Protein AF-A0A8T4V2X0-F1 (afdb_monomer)

Secondary structure (DSSP, 8-state):
-HHHHHHHHHHHHHHHHHHHHHHHHHHH---S-HHHHHHHHHHHHHHHHHHHHHHT---THHHHTSTTTTTTPPPPPEEEEEEESS-TTTHHHHHHHHHTSS--SEEEEEEE---SSTHHHHHHTTTTSTTEEEEE-SS---HHHHHHHHHHH---SEEEE--TT----TTHHHHHHHHHHH-TT----------------

Foldseek 3Di:
DVVVVVVVVVLVVVLVVLVVQLVCLVPPDPDPDPVVSVVSNVVSVVVNVVSVVVVPDDDLLVVCVPPPPCPPPDQWAEEEFEEDEQPVPQQLQQVVLVVLAPDDRYAYEYQYQQHPDCPVVSCVVCCPPPRYHYHYDNHRPDGVVSSVVSVVPDDTPHYHYDYSNDRDHNCNVVSQSVSCVVDVVDPDDDDDDDDDDDPDD

Structure (mmCIF, N/CA/C/O backbone):
data_AF-A0A8T4V2X0-F1
#
_entry.id   AF-A0A8T4V2X0-F1
#
loop_
_atom_site.group_PDB
_atom_site.id
_atom_site.type_symbol
_atom_site.label_atom_id
_atom_site.label_alt_id
_atom_site.label_comp_id
_atom_site.label_asym_id
_atom_site.label_entity_id
_atom_site.label_seq_id
_atom_site.pdbx_PDB_ins_code
_atom_site.Cartn_x
_atom_site.Cartn_y
_atom_site.Cartn_z
_atom_site.occupancy
_atom_site.B_iso_or_equiv
_atom_site.auth_seq_id
_atom_site.auth_comp_id
_atom_site.auth_asym_id
_atom_site.auth_atom_id
_atom_site.pdbx_PDB_model_num
ATOM 1 N N . MET A 1 1 ? 1.765 5.752 -34.703 1.00 51.97 1 MET A N 1
ATOM 2 C CA . MET A 1 1 ? 2.912 5.035 -35.317 1.00 51.97 1 MET A CA 1
ATOM 3 C C . MET A 1 1 ? 4.252 5.767 -35.148 1.00 51.97 1 MET A C 1
ATOM 5 O O . MET A 1 1 ? 5.191 5.148 -34.665 1.00 51.97 1 MET A O 1
ATOM 9 N N . LYS A 1 2 ? 4.345 7.079 -35.436 1.00 51.97 2 LYS A N 1
ATOM 10 C CA . LYS A 1 2 ? 5.600 7.868 -35.351 1.00 51.97 2 LYS A CA 1
ATOM 11 C C . LYS A 1 2 ? 6.299 7.860 -33.972 1.00 51.97 2 LYS A C 1
ATOM 13 O O . LYS A 1 2 ? 7.518 7.770 -33.909 1.00 51.97 2 LYS A O 1
ATOM 18 N N . PHE A 1 3 ? 5.542 7.848 -32.871 1.00 57.00 3 PHE A N 1
ATOM 19 C CA . PHE A 1 3 ? 6.095 7.869 -31.503 1.00 57.00 3 PHE A CA 1
ATOM 20 C C . PHE A 1 3 ? 6.822 6.568 -31.088 1.00 57.00 3 PHE A C 1
ATOM 22 O O . PHE A 1 3 ? 7.828 6.595 -30.378 1.00 57.00 3 PHE A O 1
ATOM 29 N N . LYS A 1 4 ? 6.362 5.405 -31.577 1.00 65.56 4 LYS A N 1
ATOM 30 C CA . LYS A 1 4 ? 7.033 4.115 -31.320 1.00 65.56 4 LYS A CA 1
ATOM 31 C C . LYS A 1 4 ? 8.365 4.010 -32.067 1.00 65.56 4 LYS A C 1
ATOM 33 O O . LYS A 1 4 ? 9.322 3.484 -31.516 1.00 65.56 4 LYS A O 1
ATOM 38 N N . LEU A 1 5 ? 8.434 4.543 -33.286 1.00 68.88 5 LEU A N 1
ATOM 39 C CA . LEU A 1 5 ? 9.656 4.519 -34.091 1.00 68.88 5 LEU A CA 1
ATOM 40 C C . LEU A 1 5 ? 10.733 5.442 -33.497 1.00 68.88 5 LEU A C 1
ATOM 42 O O . LEU A 1 5 ? 11.876 5.027 -33.331 1.00 68.88 5 LEU A O 1
ATOM 46 N N . ALA A 1 6 ? 10.345 6.654 -33.083 1.00 71.00 6 ALA A N 1
ATOM 47 C CA . ALA A 1 6 ? 11.248 7.612 -32.443 1.00 71.00 6 ALA A CA 1
ATOM 48 C C . ALA A 1 6 ? 11.828 7.089 -31.115 1.00 71.00 6 ALA A C 1
ATOM 50 O O . ALA A 1 6 ? 13.028 7.204 -30.874 1.00 71.00 6 ALA A O 1
ATOM 51 N N . SER A 1 7 ? 11.007 6.447 -30.274 1.00 75.31 7 SER A N 1
ATOM 52 C CA . SER A 1 7 ? 11.497 5.859 -29.018 1.00 75.31 7 SER A CA 1
ATOM 53 C C . SER A 1 7 ? 12.421 4.658 -29.244 1.00 75.31 7 SER A C 1
ATOM 55 O O . SER A 1 7 ? 13.357 4.457 -28.471 1.00 75.31 7 SER A O 1
ATOM 57 N N . HIS A 1 8 ? 12.214 3.881 -30.312 1.00 79.12 8 HIS A N 1
ATOM 58 C CA . HIS A 1 8 ? 13.098 2.765 -30.640 1.00 79.12 8 HIS A CA 1
ATOM 59 C C . HIS A 1 8 ? 14.472 3.234 -31.141 1.00 79.12 8 HIS A C 1
ATOM 61 O O . HIS A 1 8 ? 15.485 2.667 -30.735 1.00 79.12 8 HIS A O 1
ATOM 67 N N . LEU A 1 9 ? 14.507 4.297 -31.952 1.00 82.81 9 LEU A N 1
ATOM 68 C CA . LEU A 1 9 ? 15.742 4.923 -32.434 1.00 82.81 9 LEU A CA 1
ATOM 69 C C . LEU A 1 9 ? 16.555 5.544 -31.292 1.00 82.81 9 LEU A C 1
ATOM 71 O O . LEU A 1 9 ? 17.759 5.315 -31.206 1.00 82.81 9 LEU A O 1
ATOM 75 N N . LEU A 1 10 ? 15.897 6.254 -30.369 1.00 83.44 10 LEU A N 1
ATOM 76 C CA . LEU A 1 10 ? 16.551 6.826 -29.187 1.00 83.44 10 LEU A CA 1
ATOM 77 C C . LEU A 1 10 ? 17.200 5.742 -28.314 1.00 83.44 10 LEU A C 1
ATOM 79 O O . LEU A 1 10 ? 18.334 5.886 -27.865 1.00 83.44 10 LEU A O 1
ATOM 83 N N . LYS A 1 11 ? 16.494 4.624 -28.115 1.00 84.00 11 LYS A N 1
ATOM 84 C CA . LYS A 1 11 ? 17.001 3.460 -27.380 1.00 84.00 11 LYS A CA 1
ATOM 85 C C . LYS A 1 11 ? 18.256 2.862 -28.024 1.00 84.00 11 LYS A C 1
ATOM 87 O O . LYS A 1 11 ? 19.207 2.546 -27.315 1.00 84.00 11 LYS A O 1
ATOM 92 N N . ILE A 1 12 ? 18.270 2.728 -29.351 1.00 84.12 12 ILE A N 1
ATOM 93 C CA . ILE A 1 12 ? 19.433 2.223 -30.097 1.00 84.12 12 ILE A CA 1
ATOM 94 C C . ILE A 1 12 ? 20.612 3.193 -29.968 1.00 84.12 12 ILE A C 1
ATOM 96 O O . ILE A 1 12 ? 21.725 2.753 -29.698 1.00 84.12 12 ILE A O 1
ATOM 100 N N . LEU A 1 13 ? 20.369 4.501 -30.081 1.00 87.25 13 LEU A N 1
ATOM 101 C CA . LEU A 1 13 ? 21.409 5.524 -29.949 1.00 87.25 13 LEU A CA 1
ATOM 102 C C . LEU A 1 13 ? 22.103 5.478 -28.576 1.00 87.25 13 LEU A C 1
ATOM 104 O O . LEU A 1 13 ? 23.328 5.531 -28.510 1.00 87.25 13 LEU A O 1
ATOM 108 N N . ILE A 1 14 ? 21.333 5.326 -27.492 1.00 85.00 14 ILE A N 1
ATOM 109 C CA . ILE A 1 14 ? 21.871 5.190 -26.125 1.00 85.00 14 ILE A CA 1
ATOM 110 C C . ILE A 1 14 ? 22.668 3.887 -25.969 1.00 85.00 14 ILE A C 1
ATOM 112 O O . ILE A 1 14 ? 23.720 3.868 -25.335 1.00 85.00 14 ILE A O 1
ATOM 116 N N . LEU A 1 15 ? 22.197 2.784 -26.557 1.00 84.25 15 LEU A N 1
ATOM 117 C CA . LEU A 1 15 ? 22.917 1.512 -26.503 1.00 84.25 15 LEU A CA 1
ATOM 118 C C . LEU A 1 15 ? 24.274 1.616 -27.216 1.00 84.25 15 LEU A C 1
ATOM 120 O O . LEU A 1 15 ? 25.289 1.178 -26.681 1.00 84.25 15 LEU A O 1
ATOM 124 N N . VAL A 1 16 ? 24.295 2.240 -28.397 1.00 85.31 16 VAL A N 1
ATOM 125 C CA . VAL A 1 16 ? 25.517 2.474 -29.175 1.00 85.31 16 VAL A CA 1
ATOM 126 C C . VAL A 1 16 ? 26.483 3.381 -28.412 1.00 85.31 16 VAL A C 1
ATOM 128 O O . VAL A 1 16 ? 27.667 3.062 -28.338 1.00 85.31 16 VAL A O 1
ATOM 131 N N . SER A 1 17 ? 26.005 4.461 -27.783 1.00 83.00 17 SER A N 1
ATOM 132 C CA . SER A 1 17 ? 26.878 5.348 -27.004 1.00 83.00 17 SER A CA 1
ATOM 133 C C . SER A 1 17 ? 27.492 4.645 -25.788 1.00 83.00 17 SER A C 1
ATOM 135 O O . SER A 1 17 ? 28.678 4.832 -25.517 1.00 83.00 17 SER A O 1
ATOM 137 N N . LEU A 1 18 ? 26.747 3.768 -25.106 1.00 83.38 18 LEU A N 1
ATOM 138 C CA . LEU A 1 18 ? 27.281 2.946 -24.014 1.00 83.38 18 LEU A CA 1
ATOM 139 C C . LEU A 1 18 ? 28.369 1.977 -24.498 1.00 83.38 18 LEU A C 1
ATOM 141 O O . LEU A 1 18 ? 29.401 1.858 -23.840 1.00 83.38 18 LEU A O 1
ATOM 145 N N . VAL A 1 19 ? 28.187 1.332 -25.657 1.00 83.25 19 VAL A N 1
ATOM 146 C CA . VAL A 1 19 ? 29.221 0.465 -26.256 1.00 83.25 19 VAL A CA 1
ATOM 147 C C . VAL A 1 19 ? 30.473 1.271 -26.592 1.00 83.25 19 VAL A C 1
ATOM 149 O O . VAL A 1 19 ? 31.574 0.849 -26.247 1.00 83.25 19 VAL A O 1
ATOM 152 N N . VAL A 1 20 ? 30.319 2.455 -27.192 1.00 84.81 20 VAL A N 1
ATOM 153 C CA . VAL A 1 20 ? 31.445 3.346 -27.510 1.00 84.81 20 VAL A CA 1
ATOM 154 C C . VAL A 1 20 ? 32.199 3.762 -26.245 1.00 84.81 20 VAL A C 1
ATOM 156 O O . VAL A 1 20 ? 33.425 3.772 -26.257 1.00 84.81 20 VAL A O 1
ATOM 159 N N . ILE A 1 21 ? 31.509 4.035 -25.132 1.00 82.12 21 ILE A N 1
ATOM 160 C CA . ILE A 1 21 ? 32.152 4.353 -23.845 1.00 82.12 21 ILE A CA 1
ATOM 161 C C . ILE A 1 21 ? 32.920 3.145 -23.286 1.00 82.12 21 ILE A C 1
ATOM 163 O O . ILE A 1 21 ? 34.032 3.315 -22.787 1.00 82.12 21 ILE A O 1
ATOM 167 N N . ILE A 1 22 ? 32.361 1.930 -23.365 1.00 80.19 22 ILE A N 1
ATOM 168 C CA . ILE A 1 22 ? 33.034 0.701 -22.903 1.00 80.19 22 ILE A CA 1
ATOM 169 C C . ILE A 1 22 ? 34.298 0.441 -23.726 1.00 80.19 22 ILE A C 1
ATOM 171 O O . ILE A 1 22 ? 35.368 0.237 -23.155 1.00 80.19 22 ILE A O 1
ATOM 175 N N . VAL A 1 23 ? 34.189 0.493 -25.055 1.00 79.81 23 VAL A N 1
ATOM 176 C CA . VAL A 1 23 ? 35.318 0.309 -25.979 1.00 79.81 23 VAL A CA 1
ATOM 177 C C . VAL A 1 23 ? 36.347 1.421 -25.775 1.00 79.81 23 VAL A C 1
ATOM 179 O O . VAL A 1 23 ? 37.533 1.145 -25.635 1.00 79.81 23 VAL A O 1
ATOM 182 N N . GLY A 1 24 ? 35.901 2.671 -25.645 1.00 77.62 24 GLY A N 1
ATOM 183 C CA . GLY A 1 24 ? 36.757 3.812 -25.337 1.00 77.62 24 GLY A CA 1
ATOM 184 C C . GLY A 1 24 ? 37.585 3.588 -24.071 1.00 77.62 24 GLY A C 1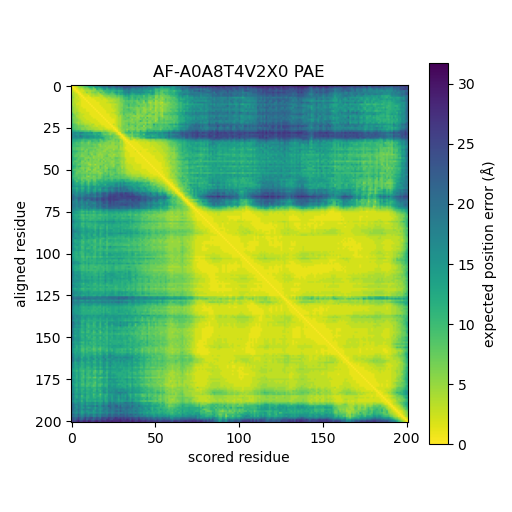
ATOM 185 O O . GLY A 1 24 ? 38.801 3.756 -24.088 1.00 77.62 24 GLY A O 1
ATOM 186 N N . LYS A 1 25 ? 36.953 3.111 -22.993 1.00 75.88 25 LYS A N 1
ATOM 187 C CA . LYS A 1 25 ? 37.648 2.762 -21.745 1.00 75.88 25 LYS A CA 1
ATOM 188 C C . LYS A 1 25 ? 38.581 1.552 -21.886 1.00 75.88 25 LYS A C 1
ATOM 190 O O . LYS A 1 25 ? 39.618 1.501 -21.233 1.00 75.88 25 LYS A O 1
ATOM 195 N N . ALA A 1 26 ? 38.237 0.572 -22.711 1.00 73.25 26 ALA A N 1
ATOM 196 C CA . ALA A 1 26 ? 39.090 -0.596 -22.918 1.00 73.25 26 ALA A CA 1
ATOM 197 C C . ALA A 1 26 ? 40.365 -0.259 -23.715 1.00 73.25 26 ALA A C 1
ATOM 199 O O . ALA A 1 26 ? 41.417 -0.817 -23.426 1.00 73.25 26 ALA A O 1
ATOM 200 N N . PHE A 1 27 ? 40.278 0.658 -24.687 1.00 73.88 27 PHE A N 1
ATOM 201 C CA . PHE A 1 27 ? 41.369 0.938 -25.630 1.00 73.88 27 PHE A CA 1
ATOM 202 C C . PHE A 1 27 ? 42.176 2.210 -25.333 1.00 73.88 27 PHE A C 1
ATOM 204 O O . PHE A 1 27 ? 43.366 2.238 -25.625 1.00 73.88 27 PHE A O 1
ATOM 211 N N . PHE A 1 28 ? 41.565 3.263 -24.777 1.00 67.75 28 PHE A N 1
ATOM 212 C CA . PHE A 1 28 ? 42.206 4.585 -24.667 1.00 67.75 28 PHE A CA 1
ATOM 213 C C . PHE A 1 28 ? 42.630 4.971 -23.247 1.00 67.75 28 PHE A C 1
ATOM 215 O O . PHE A 1 28 ? 43.250 6.018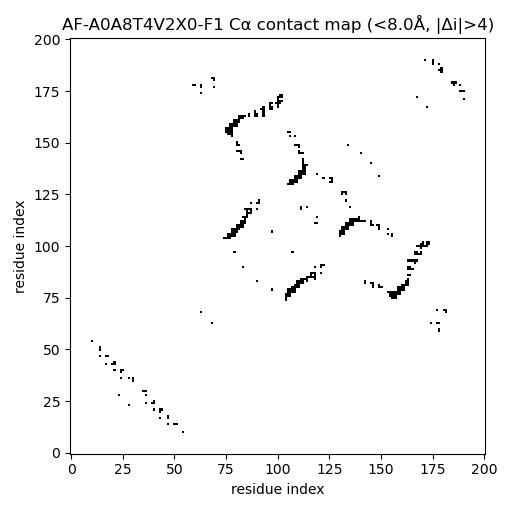 -23.052 1.00 67.75 28 PHE A O 1
ATOM 222 N N . THR A 1 29 ? 42.324 4.155 -22.237 1.00 64.56 29 THR A N 1
ATOM 223 C CA . THR A 1 29 ? 42.688 4.497 -20.858 1.00 64.56 29 THR A CA 1
ATOM 224 C C . THR A 1 29 ? 44.105 4.026 -20.537 1.00 64.56 29 THR A C 1
ATOM 226 O O . THR A 1 29 ? 44.306 2.905 -20.081 1.00 64.56 29 THR A O 1
ATOM 229 N N . ASN A 1 30 ? 45.086 4.922 -20.668 1.00 66.62 30 ASN A N 1
ATOM 230 C CA . ASN A 1 30 ? 46.434 4.765 -20.096 1.00 66.62 30 ASN A CA 1
ATOM 231 C C . ASN A 1 30 ? 46.428 5.023 -18.575 1.00 66.62 30 ASN A C 1
ATOM 233 O O . ASN A 1 30 ? 47.231 5.791 -18.047 1.00 66.62 30 ASN A O 1
ATOM 237 N N . SER A 1 31 ? 45.461 4.439 -17.863 1.00 66.12 31 SER A N 1
ATOM 238 C CA . SER A 1 31 ? 45.344 4.578 -16.413 1.00 66.12 31 SER A CA 1
ATOM 239 C C . SER A 1 31 ? 46.440 3.746 -15.740 1.00 66.12 31 SER A C 1
ATOM 241 O O . SER A 1 31 ? 46.423 2.525 -15.890 1.00 66.12 31 SER A O 1
ATOM 243 N N . PRO A 1 32 ? 47.339 4.341 -14.934 1.00 70.81 32 PRO A N 1
ATOM 244 C CA . PRO A 1 32 ? 48.300 3.569 -14.144 1.00 70.81 32 PRO A CA 1
ATOM 245 C C . PRO A 1 32 ? 47.610 2.748 -13.042 1.00 70.81 32 PRO A C 1
ATOM 247 O O . PRO A 1 32 ? 48.202 1.833 -12.477 1.00 70.81 32 PRO A O 1
ATOM 250 N N . ASN A 1 33 ? 46.349 3.062 -12.724 1.00 80.00 33 ASN A N 1
ATOM 251 C CA . ASN A 1 33 ? 45.590 2.407 -11.672 1.00 80.00 33 ASN A CA 1
ATOM 252 C C . ASN A 1 33 ? 44.617 1.372 -12.262 1.00 80.00 33 ASN A C 1
ATOM 254 O O . ASN A 1 33 ? 43.514 1.705 -12.711 1.00 80.00 33 ASN A O 1
ATOM 258 N N . MET A 1 34 ? 45.044 0.107 -12.244 1.00 81.25 34 MET A N 1
ATOM 259 C CA . MET A 1 34 ? 44.288 -1.046 -12.749 1.00 81.25 34 MET A CA 1
ATOM 260 C C . MET A 1 34 ? 42.910 -1.183 -12.078 1.00 81.25 34 MET A C 1
ATOM 262 O O . MET A 1 34 ? 41.923 -1.508 -12.737 1.00 81.25 34 MET A O 1
ATOM 266 N N . PHE A 1 35 ? 42.809 -0.880 -10.778 1.00 82.69 35 PHE A N 1
ATOM 267 C CA . PHE A 1 35 ? 41.553 -0.993 -10.029 1.00 82.69 35 PHE A CA 1
ATOM 268 C C . PHE A 1 35 ? 40.477 -0.043 -10.552 1.00 82.69 35 PHE A C 1
ATOM 270 O O . PHE A 1 35 ? 39.318 -0.431 -10.701 1.00 82.69 35 PHE A O 1
ATOM 277 N N . LEU A 1 36 ? 40.861 1.194 -10.873 1.00 79.81 36 LEU A N 1
ATOM 278 C CA . LEU A 1 36 ? 39.931 2.211 -11.360 1.00 79.81 36 LEU A CA 1
ATOM 279 C C . LEU A 1 36 ? 39.411 1.868 -12.766 1.00 79.81 36 LEU A C 1
ATOM 281 O O . LEU A 1 36 ? 38.238 2.097 -13.068 1.00 79.81 36 LEU A O 1
ATOM 285 N N . LEU A 1 37 ? 40.254 1.241 -13.592 1.00 80.94 37 LEU A N 1
ATOM 286 C CA . LEU A 1 37 ? 39.876 0.735 -14.910 1.00 80.94 37 LEU A CA 1
ATOM 287 C C . LEU A 1 37 ? 38.871 -0.424 -14.803 1.00 80.94 37 LEU A C 1
ATOM 289 O O . LEU A 1 37 ? 37.813 -0.375 -15.433 1.00 80.94 37 LEU A O 1
ATOM 293 N N . ILE A 1 38 ? 39.144 -1.416 -13.947 1.00 84.81 38 ILE A N 1
ATOM 294 C CA . ILE A 1 38 ? 38.245 -2.561 -13.712 1.00 84.81 38 ILE A CA 1
ATOM 295 C C . ILE A 1 38 ? 36.893 -2.095 -13.157 1.00 84.81 38 ILE A C 1
ATOM 297 O O . ILE A 1 38 ? 35.843 -2.521 -13.646 1.00 84.81 38 ILE A O 1
ATOM 301 N N . TYR A 1 39 ? 36.896 -1.184 -12.180 1.00 85.88 39 TYR A N 1
ATOM 302 C CA . TYR A 1 39 ? 35.673 -0.588 -11.640 1.00 85.88 39 TYR A CA 1
ATOM 303 C C . TYR A 1 39 ? 34.872 0.131 -12.735 1.00 85.88 39 TYR A C 1
ATOM 305 O O . TYR A 1 39 ? 33.673 -0.100 -12.895 1.00 85.88 39 TYR A O 1
ATOM 313 N N . GLY A 1 40 ? 35.546 0.950 -13.550 1.00 84.75 40 GLY 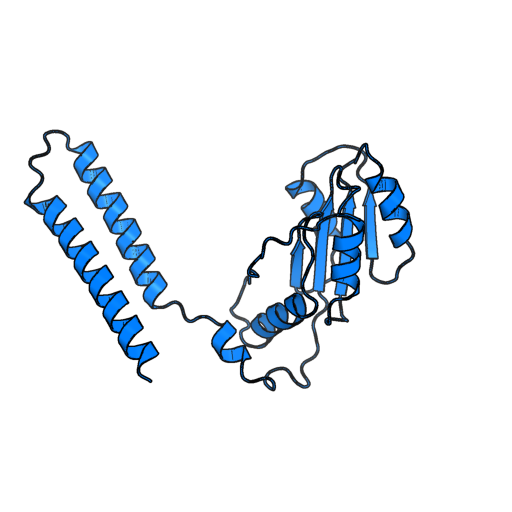A N 1
ATOM 314 C CA . GLY A 1 40 ? 34.930 1.694 -14.644 1.00 84.75 40 GLY A CA 1
ATOM 315 C C . GLY A 1 40 ? 34.279 0.801 -15.703 1.00 84.75 40 GLY A C 1
ATOM 316 O O . GLY A 1 40 ? 33.179 1.124 -16.162 1.00 84.75 40 GLY A O 1
ATOM 317 N N . ILE A 1 41 ? 34.922 -0.309 -16.074 1.00 85.44 41 ILE A N 1
ATOM 318 C CA . ILE A 1 41 ? 34.356 -1.306 -16.993 1.00 85.44 41 ILE A CA 1
ATOM 319 C C . ILE A 1 41 ? 33.159 -1.999 -16.338 1.00 85.44 41 ILE A C 1
ATOM 321 O O . ILE A 1 41 ? 32.087 -2.039 -16.934 1.00 85.44 41 ILE A O 1
ATOM 325 N N . THR A 1 42 ? 33.298 -2.458 -15.091 1.00 87.81 42 THR A N 1
ATOM 326 C CA . THR A 1 42 ? 32.238 -3.175 -14.361 1.00 87.81 42 THR A CA 1
ATOM 327 C C . THR A 1 42 ? 30.962 -2.342 -14.246 1.00 87.81 42 THR A C 1
ATOM 329 O O . THR A 1 42 ? 29.886 -2.810 -14.615 1.00 87.81 42 THR A O 1
ATOM 332 N N . VAL A 1 43 ? 31.070 -1.081 -13.812 1.00 88.56 43 VAL A N 1
ATOM 333 C CA . VAL A 1 43 ? 29.917 -0.173 -13.693 1.00 88.56 43 VAL A CA 1
ATOM 334 C C . VAL A 1 43 ? 29.248 0.046 -15.048 1.00 88.56 43 VAL A C 1
ATOM 336 O O . VAL A 1 43 ? 28.025 -0.037 -15.156 1.00 88.56 43 VAL A O 1
ATOM 339 N N . THR A 1 44 ? 30.036 0.282 -16.101 1.00 86.12 44 THR A N 1
ATOM 340 C CA . THR A 1 44 ? 29.475 0.540 -17.436 1.00 86.12 44 THR A CA 1
ATOM 341 C C . THR A 1 44 ? 28.794 -0.714 -18.002 1.00 86.12 44 THR A C 1
ATOM 343 O O . THR A 1 44 ? 27.717 -0.606 -18.584 1.00 86.12 44 THR A O 1
ATOM 346 N N . SER A 1 45 ? 29.341 -1.907 -17.751 1.00 84.88 45 SER A N 1
ATOM 347 C CA . SER A 1 45 ? 28.718 -3.187 -18.115 1.00 84.88 45 SER A CA 1
ATOM 348 C C . SER A 1 45 ? 27.400 -3.431 -17.375 1.00 84.88 45 SER A C 1
ATOM 350 O O . SER A 1 45 ? 26.430 -3.877 -17.988 1.00 84.88 45 SER A O 1
ATOM 352 N N . VAL A 1 46 ? 27.318 -3.095 -16.082 1.00 91.56 46 VAL A N 1
ATOM 353 C CA . VAL A 1 46 ? 26.066 -3.190 -15.309 1.00 91.56 46 VAL A CA 1
ATOM 354 C C . VAL A 1 46 ? 25.009 -2.224 -15.855 1.00 91.56 46 VAL A C 1
ATOM 356 O O . VAL A 1 46 ? 23.855 -2.615 -16.040 1.00 91.56 46 VAL A O 1
ATOM 359 N N . ILE A 1 47 ? 25.390 -0.984 -16.178 1.00 87.50 47 ILE A N 1
ATOM 360 C CA . ILE A 1 47 ? 24.484 0.000 -16.798 1.00 87.50 47 ILE A CA 1
ATOM 361 C C . ILE A 1 47 ? 24.007 -0.492 -18.171 1.00 87.50 47 ILE A C 1
ATOM 363 O O . ILE A 1 47 ? 22.822 -0.420 -18.482 1.00 87.50 47 ILE A O 1
ATOM 367 N N . PHE A 1 48 ? 24.904 -1.049 -18.983 1.00 87.38 48 PHE A N 1
ATOM 368 C CA . PHE A 1 48 ? 24.557 -1.604 -20.287 1.00 87.38 48 PHE A CA 1
ATOM 369 C C . PHE A 1 48 ? 23.581 -2.783 -20.180 1.00 87.38 48 PHE A C 1
ATOM 371 O O . PHE A 1 48 ? 22.595 -2.843 -20.919 1.00 87.38 48 PHE A O 1
ATOM 378 N N . LEU A 1 49 ? 23.817 -3.706 -19.241 1.00 88.25 49 LEU A N 1
ATOM 379 C CA . LEU A 1 49 ? 22.951 -4.862 -19.014 1.00 88.25 49 LEU A CA 1
ATOM 380 C C . LEU A 1 49 ? 21.564 -4.432 -18.519 1.00 88.25 49 LEU A C 1
ATOM 382 O O . LEU A 1 49 ? 20.550 -4.874 -19.060 1.00 88.25 49 LEU A O 1
ATOM 386 N N . THR A 1 50 ? 21.510 -3.534 -17.533 1.00 85.69 50 THR A N 1
ATOM 387 C CA . THR A 1 50 ? 20.244 -3.003 -17.001 1.00 85.69 50 THR A CA 1
ATOM 388 C C . THR A 1 50 ? 19.467 -2.231 -18.068 1.00 85.69 50 THR A C 1
ATOM 390 O O . THR A 1 50 ? 18.268 -2.462 -18.237 1.00 85.69 50 THR A O 1
ATOM 393 N N . PHE A 1 51 ? 20.140 -1.400 -18.870 1.00 86.50 51 PHE A N 1
ATOM 394 C CA . PHE A 1 51 ? 19.521 -0.717 -20.003 1.00 86.50 51 PHE A CA 1
ATOM 395 C C . PHE A 1 51 ? 19.002 -1.711 -21.051 1.00 86.50 51 PHE A C 1
ATOM 397 O O . PHE A 1 51 ? 17.857 -1.594 -21.485 1.00 86.50 51 PHE A O 1
ATOM 404 N N . SER A 1 52 ? 19.775 -2.742 -21.396 1.00 82.44 52 SER A N 1
ATOM 405 C CA . SER A 1 52 ? 19.368 -3.785 -22.349 1.00 82.44 52 SER A CA 1
ATOM 406 C C . SER A 1 52 ? 18.122 -4.550 -21.891 1.00 82.44 52 SER A C 1
ATOM 408 O O . SER A 1 52 ? 17.223 -4.808 -22.694 1.00 82.44 52 SER A O 1
ATOM 410 N N . ILE A 1 53 ? 18.021 -4.866 -20.596 1.00 85.19 53 ILE A N 1
ATOM 411 C CA . ILE A 1 53 ? 16.817 -5.463 -19.999 1.00 85.19 53 ILE A CA 1
ATOM 412 C C . ILE A 1 53 ? 15.638 -4.484 -20.095 1.00 85.19 53 ILE A C 1
ATOM 414 O O . ILE A 1 53 ? 14.542 -4.883 -20.497 1.00 85.19 53 ILE A O 1
ATOM 418 N N . SER A 1 54 ? 15.863 -3.193 -19.826 1.00 84.12 54 SER A N 1
ATOM 419 C CA . SER A 1 54 ? 14.822 -2.158 -19.922 1.00 84.12 54 SER A CA 1
ATOM 420 C C . SER A 1 54 ? 14.238 -2.008 -21.336 1.00 84.12 54 SER A C 1
ATOM 422 O O . SER A 1 54 ? 13.075 -1.638 -21.492 1.00 84.12 54 SER A O 1
ATOM 424 N N . LEU A 1 55 ? 14.985 -2.367 -22.391 1.00 81.00 55 LEU A N 1
ATOM 425 C CA . LEU A 1 55 ? 14.473 -2.352 -23.767 1.00 81.00 55 LEU A CA 1
ATOM 426 C C . LEU A 1 55 ? 13.320 -3.338 -23.979 1.00 81.00 55 LEU A C 1
ATOM 428 O O . LEU A 1 55 ? 12.434 -3.066 -24.792 1.00 81.00 55 LEU A O 1
ATOM 432 N N . ARG A 1 56 ? 13.322 -4.455 -23.242 1.00 80.62 56 ARG A N 1
ATOM 433 C CA . ARG A 1 56 ? 12.269 -5.480 -23.278 1.00 80.62 56 ARG A CA 1
ATOM 434 C C . ARG A 1 56 ? 11.085 -5.149 -22.370 1.00 80.62 56 ARG A C 1
ATOM 436 O O . ARG A 1 56 ? 10.070 -5.840 -22.447 1.00 80.62 56 ARG A O 1
ATOM 443 N N . TYR A 1 57 ? 11.190 -4.108 -21.541 1.00 78.69 57 TYR A N 1
ATOM 444 C CA . TYR A 1 57 ? 10.105 -3.676 -20.671 1.00 78.69 57 TYR A CA 1
ATOM 445 C C . TYR A 1 57 ? 8.918 -3.200 -21.515 1.00 78.69 57 TYR A C 1
ATOM 447 O O . TYR A 1 57 ? 9.000 -2.217 -22.258 1.00 78.69 57 TYR A O 1
ATOM 455 N N . LYS A 1 58 ? 7.807 -3.929 -21.414 1.00 73.06 58 LYS A N 1
ATOM 456 C CA . LYS A 1 58 ? 6.507 -3.509 -21.929 1.00 73.06 58 LYS A CA 1
ATOM 457 C C . LYS A 1 58 ? 5.706 -3.032 -20.737 1.00 73.06 58 LYS A C 1
ATOM 459 O O . LYS A 1 58 ? 5.434 -3.829 -19.847 1.00 73.06 58 LYS A O 1
ATOM 464 N N . ASP A 1 59 ? 5.344 -1.758 -20.747 1.00 71.50 59 ASP A N 1
ATOM 465 C CA . ASP A 1 59 ? 4.481 -1.191 -19.722 1.00 71.50 59 ASP A CA 1
ATOM 466 C C . ASP A 1 59 ? 3.123 -1.928 -19.742 1.00 71.50 59 ASP A C 1
ATOM 468 O O . ASP A 1 59 ? 2.403 -1.849 -20.749 1.00 71.50 59 ASP A O 1
ATOM 472 N N . PRO A 1 60 ? 2.782 -2.685 -18.680 1.00 66.75 60 PRO A N 1
ATOM 473 C CA . PRO A 1 60 ? 1.536 -3.438 -18.621 1.00 66.75 60 PRO A CA 1
ATOM 474 C C . PRO A 1 60 ? 0.310 -2.516 -18.607 1.00 66.75 60 PRO A C 1
ATOM 476 O O . PRO A 1 60 ? -0.756 -2.926 -19.066 1.00 66.75 60 PRO A O 1
ATOM 479 N N . SER A 1 61 ? 0.466 -1.249 -18.200 1.00 65.38 61 SER A N 1
ATOM 480 C CA . SER A 1 61 ? -0.625 -0.271 -18.169 1.00 65.38 61 SER A CA 1
ATOM 481 C C . SER A 1 61 ? -1.170 0.090 -19.552 1.00 65.38 61 SER A C 1
ATOM 483 O O . SER A 1 61 ? -2.313 0.530 -19.674 1.00 65.38 61 SER A O 1
ATOM 485 N N . ILE A 1 62 ? -0.403 -0.162 -20.622 1.00 65.69 62 ILE A N 1
ATOM 486 C CA . ILE A 1 62 ? -0.843 0.090 -22.001 1.00 65.69 62 ILE A CA 1
ATOM 487 C C . ILE A 1 62 ? -2.022 -0.816 -22.386 1.00 65.69 62 ILE A C 1
ATOM 489 O O . ILE A 1 62 ? -2.886 -0.373 -23.139 1.00 65.69 62 ILE A O 1
ATOM 493 N N . LYS A 1 63 ? -2.088 -2.053 -21.869 1.00 62.38 63 LYS A N 1
ATOM 494 C CA . LYS A 1 63 ? -3.190 -2.989 -22.167 1.00 62.38 63 LYS A CA 1
ATOM 495 C C . LYS A 1 63 ? -4.510 -2.585 -21.500 1.00 62.38 63 LYS A C 1
ATOM 497 O O . LYS A 1 63 ? -5.568 -2.865 -22.038 1.00 62.38 63 LYS A O 1
ATOM 502 N N . ILE A 1 64 ? -4.444 -1.887 -20.367 1.00 62.59 64 ILE A N 1
ATOM 503 C CA . ILE A 1 64 ? -5.607 -1.519 -19.539 1.00 62.59 64 ILE A CA 1
ATOM 504 C C . ILE A 1 64 ? -6.468 -0.427 -20.185 1.00 62.59 64 ILE A C 1
ATOM 506 O O . ILE A 1 64 ? -7.641 -0.277 -19.863 1.00 62.59 64 ILE A O 1
ATOM 510 N N . ARG A 1 65 ? -5.917 0.358 -21.123 1.00 61.66 65 ARG A N 1
ATOM 511 C CA . ARG A 1 65 ? -6.687 1.421 -21.796 1.00 61.66 65 ARG A CA 1
ATOM 512 C C . ARG A 1 65 ? -7.9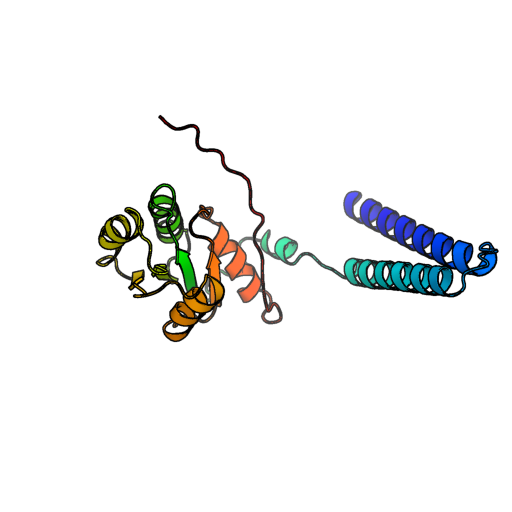15 0.899 -22.559 1.00 61.66 65 ARG A C 1
ATOM 514 O O . ARG A 1 65 ? -8.797 1.698 -22.861 1.00 61.66 65 ARG A O 1
ATOM 521 N N . GLU A 1 66 ? -7.996 -0.402 -22.828 1.00 60.12 66 GLU A N 1
ATOM 522 C CA . GLU A 1 66 ? -9.203 -1.072 -23.315 1.00 60.12 66 GLU A CA 1
ATOM 523 C C . GLU A 1 66 ? -10.078 -1.484 -22.118 1.00 60.12 66 GLU A C 1
ATOM 525 O O . GLU A 1 66 ? -9.899 -2.535 -21.507 1.00 60.12 66 GLU A O 1
ATOM 530 N N . LYS A 1 67 ? -11.020 -0.602 -21.767 1.00 56.50 67 LYS A N 1
ATOM 531 C CA . LYS A 1 67 ? -11.807 -0.555 -20.517 1.00 56.50 67 LYS A CA 1
ATOM 532 C C . LYS A 1 67 ? -12.747 -1.754 -20.246 1.00 56.50 67 LYS A C 1
ATOM 534 O O . LYS A 1 67 ? -13.543 -1.694 -19.315 1.00 56.50 67 LYS A O 1
ATOM 539 N N . ASP A 1 68 ? -12.681 -2.823 -21.037 1.00 62.41 68 ASP A N 1
ATOM 540 C CA . ASP A 1 68 ? -13.646 -3.936 -21.018 1.00 62.41 68 ASP A CA 1
ATOM 541 C C . ASP A 1 68 ? -13.049 -5.296 -20.609 1.00 62.41 68 ASP A C 1
ATOM 543 O O . ASP A 1 68 ? -13.790 -6.264 -20.452 1.00 62.41 68 ASP A O 1
ATOM 547 N N . LEU A 1 69 ? -11.733 -5.389 -20.389 1.00 64.62 69 LEU A N 1
ATOM 548 C CA . LEU A 1 69 ? -11.038 -6.670 -20.170 1.00 64.62 69 LEU A CA 1
ATOM 549 C C . LEU A 1 69 ? -11.378 -7.374 -18.843 1.00 64.62 69 LEU A C 1
ATOM 551 O O . LEU A 1 69 ? -11.132 -8.571 -18.716 1.00 64.62 69 LEU A O 1
ATOM 555 N N . THR A 1 70 ? -11.922 -6.658 -17.858 1.00 65.81 70 THR A N 1
ATOM 556 C CA . THR A 1 70 ? -12.180 -7.176 -16.501 1.00 65.81 70 THR A CA 1
ATOM 557 C C . THR A 1 70 ? -13.666 -7.273 -16.144 1.00 65.81 70 THR A C 1
ATOM 559 O O . THR A 1 70 ? -14.009 -7.654 -15.022 1.00 65.81 70 THR A O 1
ATOM 562 N N . ARG A 1 71 ? -14.577 -6.973 -17.084 1.00 67.88 71 ARG A N 1
ATOM 563 C CA . ARG A 1 71 ? -16.025 -7.117 -16.859 1.00 67.88 71 ARG A CA 1
ATOM 564 C C . ARG A 1 71 ? -16.395 -8.584 -16.631 1.00 67.88 71 ARG A C 1
ATOM 566 O O . ARG A 1 71 ? -16.085 -9.440 -17.450 1.00 67.88 71 ARG A O 1
ATOM 573 N N . GLY A 1 72 ? -17.105 -8.851 -15.535 1.00 70.69 72 GLY A N 1
ATOM 574 C CA . GLY A 1 72 ? -17.584 -10.192 -15.185 1.00 70.69 72 GLY A CA 1
ATOM 575 C C . GLY A 1 72 ? -16.549 -11.087 -14.502 1.00 70.69 72 GLY A C 1
ATOM 576 O O . GLY A 1 72 ? -16.861 -12.238 -14.212 1.00 70.69 72 GLY A O 1
ATOM 577 N N . ILE A 1 73 ? -15.345 -10.579 -14.221 1.00 79.50 73 ILE A N 1
ATOM 578 C CA . ILE A 1 73 ? -14.369 -11.298 -13.404 1.00 79.50 73 ILE A CA 1
ATOM 579 C C . ILE A 1 73 ? -14.638 -10.989 -11.930 1.00 79.50 73 ILE A C 1
ATOM 581 O O . ILE A 1 73 ? -14.821 -9.828 -11.553 1.00 79.50 73 ILE A O 1
ATOM 585 N N . GLU A 1 74 ? -14.661 -12.031 -11.104 1.00 85.75 74 GLU A N 1
ATOM 586 C CA . GLU A 1 74 ? -14.769 -11.889 -9.656 1.00 85.75 74 GLU A CA 1
ATOM 587 C C . GLU A 1 74 ? -13.586 -11.071 -9.122 1.00 85.75 74 GLU A C 1
ATOM 589 O O . GLU A 1 74 ? -12.422 -11.341 -9.431 1.00 85.75 74 GLU A O 1
ATOM 594 N N . LYS A 1 75 ? -13.902 -10.014 -8.371 1.00 89.62 75 LYS A N 1
ATOM 595 C CA . LYS A 1 75 ? -12.907 -9.100 -7.812 1.00 89.62 75 LYS A CA 1
ATOM 596 C C . LYS A 1 75 ? -12.309 -9.734 -6.551 1.00 89.62 75 LYS A C 1
ATOM 598 O O . LYS A 1 75 ? -13.075 -9.948 -5.611 1.00 89.62 75 LYS A O 1
ATOM 603 N N . PRO A 1 76 ? -10.989 -9.986 -6.485 1.00 94.31 76 PRO A N 1
ATOM 604 C CA . PRO A 1 76 ? -10.369 -10.599 -5.312 1.00 94.31 76 PRO A CA 1
ATOM 605 C C . PRO A 1 76 ? -10.487 -9.701 -4.078 1.00 94.31 76 PRO A C 1
ATOM 607 O O . PRO A 1 76 ? -10.541 -8.472 -4.196 1.00 94.31 76 PRO A O 1
ATOM 610 N N . LEU A 1 77 ? -10.483 -10.298 -2.886 1.00 96.75 77 LEU A N 1
ATOM 611 C CA . LEU A 1 77 ? -10.352 -9.519 -1.654 1.00 96.75 77 LEU A CA 1
ATOM 612 C C . LEU A 1 77 ? -8.948 -8.910 -1.602 1.00 96.75 77 LEU A C 1
ATOM 614 O O . LEU A 1 77 ? -7.957 -9.605 -1.831 1.00 96.75 77 LEU A O 1
ATOM 618 N N . ILE A 1 78 ? -8.851 -7.626 -1.266 1.00 97.19 78 ILE A N 1
ATOM 619 C CA . ILE A 1 78 ? -7.563 -6.957 -1.050 1.00 97.19 78 ILE A CA 1
ATOM 620 C C . ILE A 1 78 ? -7.395 -6.550 0.410 1.00 97.19 78 ILE A C 1
ATOM 622 O O . ILE A 1 78 ? -8.367 -6.176 1.065 1.00 97.19 78 ILE A O 1
ATOM 626 N N . SER A 1 79 ? -6.154 -6.541 0.891 1.00 98.25 79 SER A N 1
ATOM 627 C CA . SER A 1 79 ? -5.807 -6.026 2.218 1.00 98.25 79 SER A CA 1
ATOM 628 C C . SER A 1 79 ? -4.960 -4.767 2.088 1.00 98.25 79 SER A C 1
ATOM 630 O O . SER A 1 79 ? -3.788 -4.827 1.706 1.00 98.25 79 SER A O 1
ATOM 632 N N . CYS A 1 80 ? -5.540 -3.617 2.419 1.00 97.56 80 CYS A N 1
ATOM 633 C CA . CYS A 1 80 ? -4.837 -2.344 2.506 1.00 97.56 80 CYS A CA 1
ATOM 634 C C . CYS A 1 80 ? -4.168 -2.227 3.877 1.00 97.56 80 CYS A C 1
ATOM 636 O O . CYS A 1 80 ? -4.850 -2.056 4.882 1.00 97.56 80 CYS A O 1
ATOM 638 N N . ILE A 1 81 ? -2.841 -2.316 3.932 1.00 98.06 81 ILE A N 1
ATOM 639 C CA . ILE A 1 81 ? -2.073 -2.329 5.180 1.00 98.06 81 ILE A CA 1
ATOM 640 C C . ILE A 1 81 ? -1.254 -1.047 5.277 1.00 98.06 81 ILE A C 1
ATOM 642 O O . ILE A 1 81 ? -0.428 -0.760 4.406 1.00 98.06 81 ILE A O 1
ATOM 646 N N . LEU A 1 82 ? -1.434 -0.311 6.372 1.00 96.81 82 LEU A N 1
ATOM 647 C CA . LEU A 1 82 ? -0.591 0.829 6.713 1.00 96.81 82 LEU A CA 1
ATOM 648 C C . LEU A 1 82 ? -0.126 0.768 8.164 1.00 96.81 82 LEU A C 1
ATOM 650 O O . LEU A 1 82 ? -0.846 0.331 9.060 1.00 96.81 82 LEU A O 1
ATOM 654 N N . ALA A 1 83 ? 1.094 1.242 8.392 1.00 97.75 83 ALA A N 1
ATOM 655 C CA . ALA A 1 83 ? 1.619 1.491 9.724 1.00 97.75 83 ALA A CA 1
ATOM 656 C C . ALA A 1 83 ? 1.662 2.998 9.967 1.00 97.75 83 ALA A C 1
ATOM 658 O O . ALA A 1 83 ? 2.073 3.751 9.086 1.00 97.75 83 ALA A O 1
ATOM 659 N N . VAL A 1 84 ? 1.273 3.424 11.165 1.00 97.94 84 VAL A N 1
ATOM 660 C CA . VAL A 1 84 ? 1.223 4.837 11.540 1.00 97.94 84 VAL A CA 1
ATOM 661 C C . VAL A 1 84 ? 1.993 5.090 12.829 1.00 97.94 84 VAL A C 1
ATOM 663 O O . VAL A 1 84 ? 1.901 4.324 13.793 1.00 97.94 84 VAL A O 1
ATOM 666 N N . LYS A 1 85 ? 2.750 6.189 12.839 1.00 97.56 85 LYS A N 1
ATOM 667 C CA . LYS A 1 85 ? 3.439 6.714 14.013 1.00 97.56 85 LYS A CA 1
ATOM 668 C C . LYS A 1 85 ? 3.376 8.235 14.009 1.00 97.56 85 LYS A C 1
ATOM 670 O O . LYS A 1 85 ? 4.038 8.856 13.190 1.00 97.56 85 LYS A O 1
ATOM 675 N N . ASN A 1 86 ? 2.684 8.801 14.989 1.00 97.50 86 ASN A N 1
ATOM 676 C CA . ASN A 1 86 ? 2.617 10.242 15.221 1.00 97.50 86 ASN A CA 1
ATOM 677 C C . ASN A 1 86 ? 2.197 11.055 13.976 1.00 97.50 86 ASN A C 1
ATOM 679 O O . ASN A 1 86 ? 2.930 11.942 13.538 1.00 97.50 86 ASN A O 1
ATOM 683 N N . ASP A 1 87 ? 1.047 10.715 13.390 1.00 95.75 87 ASP A N 1
ATOM 684 C CA . ASP A 1 87 ? 0.540 11.316 12.152 1.00 95.75 87 ASP A CA 1
ATOM 685 C C . ASP A 1 87 ? -0.885 11.873 12.310 1.00 95.75 87 ASP A C 1
ATOM 687 O O . ASP A 1 87 ? -1.766 11.685 11.469 1.00 95.75 87 ASP A O 1
ATOM 691 N N . GLU A 1 88 ? -1.141 12.568 13.420 1.00 96.12 88 GLU A N 1
ATOM 692 C CA . GLU A 1 88 ? -2.467 13.107 13.750 1.00 96.12 88 GLU A CA 1
ATOM 693 C C . GLU A 1 88 ? -3.053 14.076 12.702 1.00 96.12 88 GLU A C 1
ATOM 695 O O . GLU A 1 88 ? -4.258 14.317 12.686 1.00 96.12 88 GLU A O 1
ATOM 700 N N . LYS A 1 89 ? -2.224 14.637 11.814 1.00 94.62 89 LYS A N 1
ATOM 701 C CA . LYS A 1 89 ? -2.650 15.637 10.822 1.00 94.62 89 LYS A CA 1
ATOM 702 C C . LYS A 1 89 ? -3.194 15.024 9.535 1.00 94.62 89 LYS A C 1
ATOM 704 O O . LYS A 1 89 ? -4.057 15.635 8.903 1.00 94.62 89 LYS A O 1
ATOM 709 N N . ILE A 1 90 ? -2.670 13.870 9.114 1.00 94.19 90 ILE A N 1
ATOM 710 C CA . ILE A 1 90 ? -2.974 13.292 7.796 1.00 94.19 90 ILE A CA 1
ATOM 711 C C . ILE A 1 90 ? -3.688 11.945 7.911 1.00 94.19 90 ILE A C 1
ATOM 713 O O . ILE A 1 90 ? -4.506 11.642 7.041 1.00 94.19 90 ILE A O 1
ATOM 717 N N . ILE A 1 91 ? -3.496 11.190 9.001 1.00 96.62 91 ILE A N 1
ATOM 718 C CA . ILE A 1 91 ? -3.997 9.811 9.122 1.00 96.62 91 ILE A CA 1
ATOM 719 C C . ILE A 1 91 ? -5.491 9.655 8.809 1.00 96.62 91 ILE A C 1
ATOM 721 O O . ILE A 1 91 ? -5.870 8.716 8.112 1.00 96.62 91 ILE A O 1
ATOM 725 N N . ALA A 1 92 ? -6.337 10.589 9.256 1.00 96.19 92 ALA A N 1
ATOM 726 C CA . ALA A 1 92 ? -7.772 10.550 8.972 1.00 96.19 92 ALA A CA 1
ATOM 727 C C . ALA A 1 92 ? -8.039 10.568 7.459 1.00 96.19 92 ALA A C 1
ATOM 729 O O . ALA A 1 92 ? -8.753 9.731 6.922 1.00 96.19 92 ALA A O 1
ATOM 730 N N . ARG A 1 93 ? -7.351 11.458 6.742 1.00 95.50 93 ARG A N 1
ATOM 731 C CA . ARG A 1 93 ? -7.496 11.634 5.293 1.00 95.50 93 ARG A CA 1
ATOM 732 C C . ARG A 1 93 ? -6.940 10.452 4.513 1.00 95.50 93 ARG A C 1
ATOM 734 O O . ARG A 1 93 ? -7.496 10.098 3.476 1.00 95.50 93 ARG A O 1
ATOM 741 N N . CYS A 1 94 ? -5.859 9.850 5.006 1.00 95.81 94 CYS A N 1
ATOM 742 C CA . CYS A 1 94 ? -5.318 8.616 4.450 1.00 95.81 94 CYS A CA 1
ATOM 743 C C . CYS A 1 94 ? -6.367 7.496 4.517 1.00 95.81 94 CYS A C 1
ATOM 745 O O . CYS A 1 94 ? -6.734 6.933 3.483 1.00 95.81 94 CYS A O 1
ATOM 747 N N . ILE A 1 95 ? -6.925 7.238 5.704 1.00 96.69 95 ILE A N 1
ATOM 748 C CA . ILE A 1 95 ? -7.939 6.194 5.901 1.00 96.69 95 ILE A CA 1
ATOM 749 C C . ILE A 1 95 ? -9.202 6.502 5.088 1.00 96.69 95 ILE A C 1
ATOM 751 O O . ILE A 1 95 ? -9.688 5.628 4.371 1.00 96.69 95 ILE A O 1
ATOM 755 N N . ASP A 1 96 ? -9.683 7.746 5.113 1.00 96.62 96 ASP A N 1
ATOM 756 C CA . ASP A 1 96 ? -10.848 8.173 4.334 1.00 96.62 96 ASP A CA 1
ATOM 757 C C . ASP A 1 96 ? -10.631 7.956 2.830 1.00 96.62 96 ASP A C 1
ATOM 759 O O . ASP A 1 96 ? -11.553 7.556 2.123 1.00 96.62 96 ASP A O 1
ATOM 763 N N . SER A 1 97 ? -9.416 8.172 2.317 1.00 96.19 97 SER A N 1
ATOM 764 C CA . SER A 1 97 ? -9.108 7.923 0.903 1.00 96.19 97 SER A CA 1
ATOM 765 C C . SER A 1 97 ? -9.179 6.440 0.530 1.00 96.19 97 SER A C 1
ATOM 767 O O . SER A 1 97 ? -9.663 6.095 -0.547 1.00 96.19 97 SER A O 1
ATOM 769 N N . LEU A 1 98 ? -8.773 5.549 1.441 1.00 95.88 98 LEU A N 1
ATOM 770 C CA . LEU A 1 98 ? -8.885 4.103 1.248 1.00 95.88 98 LEU A CA 1
ATOM 771 C C . LEU A 1 98 ? -10.343 3.649 1.293 1.00 95.88 98 LEU A C 1
ATOM 773 O O . LEU A 1 98 ? -10.769 2.882 0.427 1.00 95.88 98 LEU A O 1
ATOM 777 N N . ILE A 1 99 ? -11.118 4.154 2.259 1.00 95.75 99 ILE A N 1
ATOM 778 C CA . ILE A 1 99 ? -12.561 3.899 2.367 1.00 95.75 99 ILE A CA 1
ATOM 779 C C . ILE A 1 99 ? -13.256 4.309 1.064 1.00 95.75 99 ILE A C 1
ATOM 781 O O . ILE A 1 99 ? -13.967 3.501 0.468 1.00 95.75 99 ILE A O 1
ATOM 785 N N . ASN A 1 100 ? -12.974 5.520 0.579 1.00 95.62 100 ASN A N 1
ATOM 786 C CA . ASN A 1 100 ? -13.629 6.123 -0.584 1.00 95.62 100 ASN A CA 1
ATOM 787 C C . ASN A 1 100 ? -13.052 5.693 -1.946 1.00 95.62 100 ASN A C 1
ATOM 789 O O . ASN A 1 100 ? -13.474 6.214 -2.979 1.00 95.62 100 ASN A O 1
ATOM 793 N N . SER A 1 101 ? -12.094 4.764 -1.986 1.00 94.12 101 SER A N 1
ATOM 794 C CA . SER A 1 101 ? -11.654 4.168 -3.253 1.00 94.12 101 SER A CA 1
ATOM 795 C C . SER A 1 101 ? -12.792 3.390 -3.928 1.00 94.12 101 SER A C 1
ATOM 797 O O . SER A 1 101 ? -13.587 2.735 -3.255 1.00 94.12 101 SER A O 1
ATOM 799 N N . ASP A 1 102 ? -12.811 3.407 -5.263 1.00 93.88 102 ASP A N 1
ATOM 800 C CA . ASP A 1 102 ? -13.783 2.743 -6.146 1.00 93.88 102 ASP A CA 1
ATOM 801 C C . ASP A 1 102 ? -13.752 1.199 -6.111 1.00 93.88 102 ASP A C 1
ATOM 803 O O . ASP A 1 102 ? -14.520 0.526 -6.806 1.00 93.88 102 ASP A O 1
ATOM 807 N N . TYR A 1 103 ? -12.859 0.623 -5.309 1.00 93.62 103 TYR A N 1
ATOM 808 C CA . TYR A 1 103 ? -12.752 -0.808 -5.093 1.00 93.62 103 TYR A CA 1
ATOM 809 C C . TYR A 1 103 ? -13.448 -1.215 -3.790 1.00 93.62 103 TYR A C 1
ATOM 811 O O . TYR A 1 103 ? -13.014 -0.829 -2.707 1.00 93.62 103 TYR A O 1
ATOM 819 N N . GLU A 1 104 ? -14.525 -1.995 -3.880 1.00 92.75 104 GLU A N 1
ATOM 820 C CA . GLU A 1 104 ? -15.364 -2.338 -2.720 1.00 92.75 104 GLU A CA 1
ATOM 821 C C . GLU A 1 104 ? -14.870 -3.557 -1.928 1.00 92.75 104 GLU A C 1
ATOM 823 O O . GLU A 1 104 ? -14.968 -3.561 -0.704 1.00 92.75 104 GLU A O 1
ATOM 828 N N . ASN A 1 105 ? -14.322 -4.582 -2.595 1.00 95.75 105 ASN A N 1
ATOM 829 C CA . ASN A 1 105 ? -13.929 -5.842 -1.950 1.00 95.75 105 ASN A CA 1
ATOM 830 C C . ASN A 1 105 ? -12.571 -5.720 -1.233 1.00 95.75 105 ASN A C 1
ATOM 832 O O . ASN A 1 105 ? -11.570 -6.306 -1.646 1.00 95.75 105 ASN A O 1
ATOM 836 N N . LYS A 1 106 ? -12.515 -4.889 -0.192 1.00 96.38 106 LYS A N 1
ATOM 837 C CA . LYS A 1 106 ? -11.290 -4.541 0.535 1.00 96.38 106 LYS A CA 1
ATOM 838 C C . LYS A 1 106 ? -11.475 -4.633 2.042 1.00 96.38 106 LYS A C 1
ATOM 840 O O . LYS A 1 106 ? -12.540 -4.334 2.575 1.00 96.38 106 LYS A O 1
ATOM 845 N N . GLU A 1 107 ? -10.386 -4.947 2.724 1.00 97.69 107 GLU A N 1
ATOM 846 C CA . GLU A 1 107 ? -10.205 -4.678 4.145 1.00 97.69 107 GLU A CA 1
ATOM 847 C C . GLU A 1 107 ? -9.059 -3.680 4.346 1.00 97.69 107 GLU A C 1
ATOM 849 O O . GLU A 1 107 ? -8.110 -3.623 3.562 1.00 97.69 107 GLU A O 1
ATOM 854 N N . ILE A 1 108 ? -9.145 -2.878 5.402 1.00 98.06 108 ILE A N 1
ATOM 855 C CA . ILE A 1 108 ? -8.160 -1.863 5.767 1.00 98.06 108 ILE A CA 1
ATOM 856 C C . ILE A 1 108 ? -7.599 -2.232 7.136 1.00 98.06 108 ILE A C 1
ATOM 858 O O . ILE A 1 108 ? -8.338 -2.367 8.107 1.00 98.06 108 ILE A O 1
ATOM 862 N N . ILE A 1 109 ? -6.285 -2.385 7.225 1.00 98.31 109 ILE A N 1
ATOM 863 C CA . ILE A 1 109 ? -5.574 -2.758 8.443 1.00 98.31 109 ILE A CA 1
ATOM 864 C C . ILE A 1 109 ? -4.605 -1.635 8.792 1.00 98.31 109 ILE A C 1
ATOM 866 O O . ILE A 1 109 ? -3.619 -1.394 8.092 1.00 98.31 109 ILE A O 1
ATOM 870 N N . VAL A 1 110 ? -4.885 -0.955 9.901 1.00 98.12 110 VAL A N 1
ATOM 871 C CA . VAL A 1 110 ? -4.072 0.151 10.407 1.00 98.12 110 VAL A CA 1
ATOM 872 C C . VAL A 1 110 ? -3.313 -0.304 11.641 1.00 98.12 110 VAL A C 1
ATOM 874 O O . VAL A 1 110 ? -3.911 -0.663 12.654 1.00 98.12 110 VAL A O 1
ATOM 877 N N . VAL A 1 111 ? -1.986 -0.263 11.586 1.00 98.25 111 VAL A N 1
ATOM 878 C CA . VAL A 1 111 ? -1.125 -0.630 12.714 1.00 98.25 111 VAL A CA 1
ATOM 879 C C . VAL A 1 111 ? -0.516 0.623 13.327 1.00 98.25 111 VAL A C 1
ATOM 881 O O . VAL A 1 111 ? 0.416 1.214 12.788 1.00 98.25 111 VAL A O 1
ATOM 884 N N . ASN A 1 112 ? -1.042 1.033 14.476 1.00 98.25 112 ASN A N 1
ATOM 885 C CA . ASN A 1 112 ? -0.503 2.128 15.270 1.00 98.25 112 ASN A CA 1
ATOM 886 C C . ASN A 1 112 ? 0.728 1.667 16.064 1.00 98.25 112 ASN A C 1
ATOM 888 O O . ASN A 1 112 ? 0.607 0.914 17.033 1.00 98.25 112 ASN A O 1
ATOM 892 N N . ASP A 1 113 ? 1.907 2.166 15.691 1.00 98.00 113 ASP A N 1
ATOM 893 C CA . ASP A 1 113 ? 3.215 1.784 16.240 1.00 98.00 113 ASP A CA 1
ATOM 894 C C . ASP A 1 113 ? 3.556 2.548 17.540 1.00 98.00 113 ASP A C 1
ATOM 896 O O . ASP A 1 113 ? 4.595 3.203 17.701 1.00 98.00 113 ASP A O 1
ATOM 900 N N . ALA A 1 114 ? 2.621 2.488 18.493 1.00 97.62 114 ALA A N 1
ATOM 901 C CA . ALA A 1 114 ? 2.665 3.158 19.791 1.00 97.62 114 ALA A CA 1
ATOM 902 C C . ALA A 1 114 ? 2.737 4.696 19.709 1.00 97.62 114 ALA A C 1
ATOM 904 O O . ALA A 1 114 ? 3.592 5.307 20.355 1.00 97.62 114 ALA A O 1
ATOM 905 N N . SER A 1 115 ? 1.903 5.341 18.885 1.00 97.88 115 SER A N 1
ATOM 906 C CA . SER A 1 115 ? 1.880 6.812 18.772 1.00 97.88 115 SER A CA 1
ATOM 907 C C . SER A 1 115 ? 1.677 7.518 20.119 1.00 97.88 115 SER A C 1
ATOM 909 O O . SER A 1 115 ? 0.952 7.028 20.985 1.00 97.88 115 SER A O 1
ATOM 911 N N . THR A 1 116 ? 2.341 8.662 20.279 1.00 97.62 116 THR A N 1
ATOM 912 C CA . THR A 1 116 ? 2.355 9.498 21.493 1.00 97.62 116 THR A CA 1
ATOM 913 C C . THR A 1 116 ? 1.567 10.799 21.334 1.00 97.62 116 THR A C 1
ATOM 915 O O . THR A 1 116 ? 1.468 11.568 22.284 1.00 97.62 116 THR A O 1
ATOM 918 N N . ASP A 1 117 ? 1.053 11.063 20.137 1.00 97.50 117 ASP A N 1
ATOM 919 C CA . ASP A 1 117 ? 0.209 12.206 19.790 1.00 97.50 117 ASP A CA 1
ATOM 920 C C . ASP A 1 117 ? -1.281 11.793 19.735 1.00 97.50 117 ASP A C 1
ATOM 922 O O . ASP A 1 117 ? -1.665 10.720 20.224 1.00 97.50 117 ASP A O 1
ATOM 926 N N . LYS A 1 118 ? -2.144 12.611 19.115 1.00 97.62 118 LYS A N 1
ATOM 927 C CA . LYS A 1 118 ? -3.581 12.316 18.996 1.00 97.62 118 LYS A CA 1
ATOM 928 C C . LYS A 1 118 ? -3.918 11.240 17.963 1.00 97.62 118 LYS A C 1
ATOM 930 O O . LYS A 1 118 ? -5.088 10.885 17.838 1.00 97.62 118 LYS A O 1
ATOM 935 N N . THR A 1 119 ? -2.942 10.645 17.270 1.00 97.56 119 THR A N 1
ATOM 936 C CA . THR A 1 119 ? -3.182 9.577 16.281 1.00 97.56 119 THR A CA 1
ATOM 937 C C . THR A 1 119 ? -4.055 8.469 16.861 1.00 97.56 119 THR A C 1
ATOM 939 O O . THR A 1 119 ? -5.047 8.072 16.257 1.00 97.56 119 THR A O 1
ATOM 942 N N . LYS A 1 120 ? -3.738 7.987 18.071 1.00 97.12 120 LYS A N 1
ATOM 943 C CA . LYS A 1 120 ? -4.503 6.905 18.712 1.00 97.12 120 LYS A CA 1
ATOM 944 C C . LYS A 1 120 ? -5.959 7.297 18.972 1.00 97.12 120 LYS A C 1
ATOM 946 O O . LYS A 1 120 ? -6.832 6.440 18.905 1.00 97.12 120 LYS A O 1
ATOM 951 N N . GLU A 1 121 ? -6.212 8.558 19.308 1.00 97.44 121 GLU A N 1
ATOM 952 C CA . GLU A 1 121 ? -7.559 9.085 19.525 1.00 97.44 121 GLU A CA 1
ATOM 953 C C . GLU A 1 121 ? -8.334 9.156 18.209 1.00 97.44 121 GLU A C 1
ATOM 955 O O . GLU A 1 121 ? -9.441 8.634 18.138 1.00 97.44 121 GLU A O 1
ATOM 960 N N . ILE A 1 122 ? -7.713 9.690 17.156 1.00 97.25 122 ILE A N 1
ATOM 961 C CA . ILE A 1 122 ? -8.302 9.780 15.813 1.00 97.25 122 ILE A CA 1
ATOM 962 C C . ILE A 1 122 ? -8.684 8.394 15.291 1.00 97.25 122 ILE A C 1
ATOM 964 O O . ILE A 1 122 ? -9.785 8.207 14.778 1.00 97.25 122 ILE A O 1
ATOM 968 N N . LEU A 1 123 ? -7.814 7.397 15.479 1.00 97.12 123 LEU A N 1
ATOM 969 C CA . LEU A 1 123 ? -8.078 6.024 15.053 1.00 97.12 123 LEU A CA 1
ATOM 970 C C . LEU A 1 123 ? -9.327 5.422 15.713 1.00 97.12 123 LEU A C 1
ATOM 972 O O . LEU A 1 123 ? -10.014 4.626 15.081 1.00 97.12 123 LEU A O 1
ATOM 976 N N . LYS A 1 124 ? -9.696 5.823 16.938 1.00 95.81 124 LYS A N 1
ATOM 977 C CA . LYS A 1 124 ? -10.913 5.303 17.590 1.00 95.81 124 LYS A CA 1
ATOM 978 C C . LYS A 1 124 ? -12.179 5.580 16.782 1.00 95.81 124 LYS A C 1
ATOM 980 O O . LYS A 1 124 ? -13.105 4.777 16.855 1.00 95.81 124 LYS A O 1
ATOM 985 N N . ASN A 1 125 ? -12.198 6.652 15.988 1.00 95.88 125 ASN A N 1
ATOM 986 C CA . ASN A 1 125 ? -13.334 7.000 15.133 1.00 95.88 125 ASN A CA 1
ATOM 987 C C . ASN A 1 125 ? -13.594 5.951 14.037 1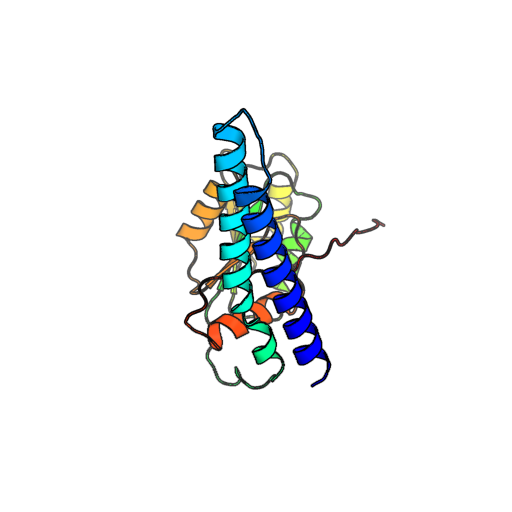.00 95.88 125 ASN A C 1
ATOM 989 O O . ASN A 1 125 ? -14.696 5.892 13.501 1.00 95.88 125 ASN A O 1
ATOM 993 N N . TYR A 1 126 ? -12.612 5.094 13.741 1.00 96.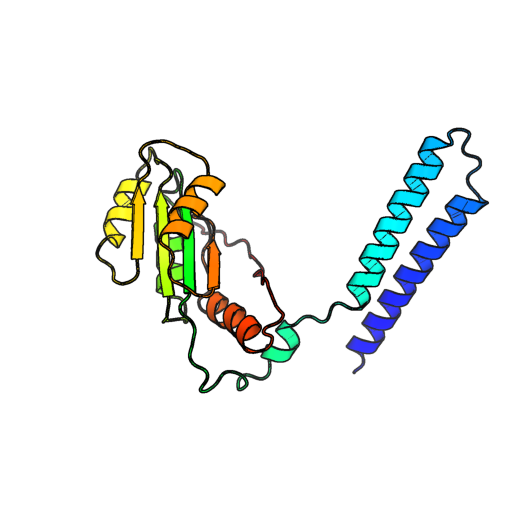12 126 TYR A N 1
ATOM 994 C CA . TYR A 1 126 ? -12.682 4.084 12.685 1.00 96.12 126 TYR A CA 1
ATOM 995 C C . TYR A 1 126 ? -12.921 2.655 13.204 1.00 96.12 126 TYR A C 1
ATOM 997 O O . TYR A 1 126 ? -13.220 1.771 12.408 1.00 96.12 126 TYR A O 1
ATOM 1005 N N . ASN A 1 127 ? -12.842 2.407 14.520 1.00 87.62 127 ASN A N 1
ATOM 1006 C CA . ASN A 1 127 ? -12.915 1.054 15.106 1.00 87.62 127 ASN A CA 1
ATOM 1007 C C . ASN A 1 127 ? -14.224 0.295 14.821 1.00 87.62 127 ASN A C 1
ATOM 1009 O O . ASN A 1 127 ? -14.233 -0.931 14.874 1.00 87.62 127 ASN A O 1
ATOM 1013 N N . ASN A 1 128 ? -15.322 1.009 14.566 1.00 86.75 128 ASN A N 1
ATOM 1014 C CA . ASN A 1 128 ? -16.646 0.414 14.358 1.00 86.75 128 ASN A CA 1
ATOM 1015 C C . ASN A 1 128 ? -17.037 0.328 12.876 1.00 86.75 128 ASN A C 1
ATOM 1017 O O . ASN A 1 128 ? -18.149 -0.094 12.559 1.00 86.75 128 ASN A O 1
ATOM 1021 N N . LEU A 1 129 ? -16.163 0.762 11.966 1.00 92.06 129 LEU A N 1
ATOM 1022 C CA . LEU A 1 129 ? -16.446 0.720 10.539 1.00 92.06 129 LEU A CA 1
ATOM 1023 C C . LEU A 1 129 ? -16.168 -0.680 9.994 1.00 92.06 129 LEU A C 1
ATOM 1025 O O . LEU A 1 129 ? -15.099 -1.256 10.204 1.00 92.06 129 LEU A O 1
ATOM 1029 N N . HIS A 1 130 ? -17.149 -1.227 9.279 1.00 90.00 130 HIS A N 1
ATOM 1030 C CA . HIS A 1 130 ? -17.028 -2.541 8.664 1.00 90.00 130 HIS A CA 1
ATOM 1031 C C . HIS A 1 130 ? -15.849 -2.571 7.681 1.00 90.00 130 HIS A C 1
ATOM 1033 O O . HIS A 1 130 ? -15.680 -1.660 6.872 1.00 90.00 130 HIS A O 1
ATOM 1039 N N . GLY A 1 131 ? -15.046 -3.635 7.741 1.00 92.56 131 GLY A N 1
ATOM 1040 C CA . GLY A 1 131 ? -13.872 -3.798 6.884 1.00 92.56 131 GLY A CA 1
ATOM 1041 C C . GLY A 1 131 ? -12.633 -3.026 7.344 1.00 92.56 131 GLY A C 1
ATOM 1042 O O . GLY A 1 131 ? -11.650 -3.018 6.612 1.00 92.56 131 GLY A O 1
ATOM 1043 N N . ILE A 1 132 ? -12.635 -2.408 8.533 1.00 97.06 132 ILE A N 1
ATOM 1044 C CA . ILE A 1 132 ? -11.457 -1.734 9.100 1.00 97.06 132 ILE A CA 1
ATOM 1045 C C . ILE A 1 132 ? -11.019 -2.425 10.390 1.00 97.06 132 ILE A C 1
ATOM 1047 O O . ILE A 1 132 ? -11.819 -2.671 11.287 1.00 97.06 132 ILE A O 1
ATOM 1051 N N . THR A 1 133 ? -9.726 -2.722 10.499 1.00 97.44 133 THR A N 1
ATOM 1052 C CA . THR A 1 133 ? -9.100 -3.272 11.704 1.00 97.44 133 THR A CA 1
ATOM 1053 C C . THR A 1 133 ? -7.970 -2.366 12.162 1.00 97.44 133 THR A C 1
ATOM 1055 O O . THR A 1 133 ? -7.088 -2.014 11.380 1.00 97.44 133 THR A O 1
ATOM 1058 N N . ILE A 1 134 ? -7.964 -2.015 13.449 1.00 97.81 134 ILE A N 1
ATOM 1059 C CA . ILE A 1 134 ? -6.921 -1.179 14.046 1.00 97.81 134 ILE A CA 1
ATOM 1060 C C . ILE A 1 134 ? -6.158 -1.980 15.094 1.00 97.81 134 ILE A C 1
ATOM 1062 O O . ILE A 1 134 ? -6.716 -2.423 16.097 1.00 97.81 134 ILE A O 1
ATOM 1066 N N . ILE A 1 135 ? -4.851 -2.109 14.891 1.00 97.38 135 ILE A N 1
ATOM 1067 C CA . ILE A 1 135 ? -3.926 -2.742 15.828 1.00 97.38 135 ILE A CA 1
ATOM 1068 C C . ILE A 1 135 ? -3.166 -1.640 16.558 1.00 97.38 135 ILE A C 1
ATOM 1070 O O . ILE A 1 135 ? -2.479 -0.833 15.939 1.00 97.38 135 ILE A O 1
ATOM 1074 N N . ASN A 1 136 ? -3.258 -1.606 17.886 1.00 97.69 136 ASN A N 1
ATOM 1075 C CA . ASN A 1 136 ? -2.478 -0.685 18.709 1.00 97.69 136 ASN A CA 1
ATOM 1076 C C . ASN A 1 136 ? -1.327 -1.434 19.374 1.00 97.69 136 ASN A C 1
ATOM 1078 O O . ASN A 1 136 ? -1.554 -2.284 20.232 1.00 97.69 136 ASN A O 1
ATOM 1082 N N . LEU A 1 137 ? -0.095 -1.099 18.998 1.00 97.75 137 LEU A N 1
ATOM 1083 C CA . LEU A 1 137 ? 1.097 -1.668 19.611 1.00 97.75 137 LEU A CA 1
ATOM 1084 C C . LEU A 1 137 ? 1.449 -0.924 20.903 1.00 97.75 137 LEU A C 1
ATOM 1086 O O . LEU A 1 137 ? 1.322 0.297 20.997 1.00 97.75 137 LEU A O 1
ATOM 1090 N N . ASN A 1 138 ? 1.928 -1.671 21.899 1.00 96.62 138 ASN A N 1
ATOM 1091 C CA . ASN A 1 138 ? 2.325 -1.115 23.197 1.00 96.62 138 ASN A CA 1
ATOM 1092 C C . ASN A 1 138 ? 3.716 -0.466 23.169 1.00 96.62 138 ASN A C 1
ATOM 1094 O O . ASN A 1 138 ? 4.027 0.360 24.023 1.00 96.62 138 ASN A O 1
ATOM 1098 N N . LYS A 1 139 ? 4.562 -0.834 22.200 1.00 97.31 139 LYS A N 1
ATOM 1099 C CA . LYS A 1 139 ? 5.868 -0.209 21.979 1.00 97.31 139 LYS A CA 1
ATOM 1100 C C . LYS A 1 139 ? 6.103 0.018 20.495 1.00 97.31 139 LYS A C 1
ATOM 1102 O O . LYS A 1 139 ? 5.615 -0.753 19.676 1.00 97.31 139 LYS A O 1
ATOM 1107 N N . ASN A 1 140 ? 6.925 1.018 20.193 1.00 97.56 140 ASN A N 1
ATOM 1108 C CA . ASN A 1 140 ? 7.426 1.248 18.846 1.00 97.56 140 ASN A CA 1
ATOM 1109 C C . ASN A 1 140 ? 8.372 0.103 18.442 1.00 97.56 140 ASN A C 1
ATOM 1111 O O . ASN A 1 140 ? 9.400 -0.118 19.092 1.00 97.56 140 ASN A O 1
ATOM 1115 N N . ILE A 1 141 ? 8.012 -0.635 17.394 1.00 97.50 141 ILE A N 1
ATOM 1116 C CA . ILE A 1 141 ? 8.815 -1.720 16.813 1.00 97.50 141 ILE A CA 1
ATOM 1117 C C . ILE A 1 141 ? 9.323 -1.396 15.403 1.00 97.50 141 ILE A C 1
ATOM 1119 O O . ILE A 1 141 ? 10.079 -2.190 14.835 1.00 97.50 141 ILE A O 1
ATOM 1123 N N . GLY A 1 142 ? 8.960 -0.233 14.866 1.00 96.19 142 GLY A N 1
ATOM 1124 C CA . GLY A 1 142 ? 9.328 0.255 13.550 1.00 96.19 142 GLY A CA 1
ATOM 1125 C C . GLY A 1 142 ? 8.366 -0.202 12.453 1.00 96.19 142 GLY A C 1
ATOM 1126 O O . GLY A 1 142 ? 7.863 -1.329 12.455 1.00 96.19 142 GLY A O 1
ATOM 1127 N N . LYS A 1 143 ? 8.212 0.652 11.431 1.00 95.44 143 LYS A N 1
ATOM 1128 C CA . LYS A 1 143 ? 7.287 0.504 10.289 1.00 95.44 143 LYS A CA 1
ATOM 1129 C C . LYS A 1 143 ? 7.223 -0.908 9.701 1.00 95.44 143 LYS A C 1
ATOM 1131 O O . LYS A 1 143 ? 6.142 -1.461 9.555 1.00 95.44 143 LYS A O 1
ATOM 1136 N N . LYS A 1 144 ? 8.369 -1.521 9.381 1.00 96.62 144 LYS A N 1
ATOM 1137 C CA . LYS A 1 144 ? 8.405 -2.858 8.753 1.00 96.62 144 LYS A CA 1
ATOM 1138 C C . LYS A 1 144 ? 7.800 -3.942 9.647 1.00 96.62 144 LYS A C 1
ATOM 1140 O O . LYS A 1 144 ? 7.096 -4.817 9.154 1.00 96.62 144 LYS A O 1
ATOM 1145 N N . ARG A 1 145 ? 8.072 -3.890 10.954 1.00 97.69 145 ARG A N 1
ATOM 1146 C CA . ARG A 1 145 ? 7.517 -4.856 11.906 1.00 97.69 145 ARG A CA 1
ATOM 1147 C C . ARG A 1 145 ? 6.043 -4.572 12.176 1.00 97.69 145 ARG A C 1
ATOM 1149 O O . ARG A 1 145 ? 5.269 -5.513 12.223 1.00 97.69 145 ARG A O 1
ATOM 1156 N N . ALA A 1 146 ? 5.648 -3.302 12.244 1.00 97.69 146 ALA A N 1
ATOM 1157 C CA . ALA A 1 146 ? 4.242 -2.921 12.328 1.00 97.69 146 ALA A CA 1
ATOM 1158 C C . ALA A 1 146 ? 3.436 -3.443 11.120 1.00 97.69 146 ALA A C 1
ATOM 1160 O O . ALA A 1 146 ? 2.429 -4.118 11.306 1.00 97.69 146 ALA A O 1
ATOM 1161 N N . ILE A 1 147 ? 3.925 -3.251 9.888 1.00 97.88 147 ILE A N 1
ATOM 1162 C CA . ILE A 1 147 ? 3.316 -3.836 8.679 1.00 97.88 147 ILE A CA 1
ATOM 1163 C C . ILE A 1 147 ? 3.244 -5.366 8.783 1.00 97.88 147 ILE A C 1
ATOM 1165 O O . ILE A 1 147 ? 2.231 -5.955 8.417 1.00 97.88 147 ILE A O 1
ATOM 1169 N N . SER A 1 148 ? 4.286 -6.016 9.314 1.00 98.06 148 SER A N 1
ATOM 1170 C CA . SER A 1 148 ? 4.282 -7.468 9.524 1.00 98.06 148 SER A CA 1
ATOM 1171 C C . SER A 1 148 ? 3.194 -7.939 10.492 1.00 98.06 148 SER A C 1
ATOM 1173 O O . SER A 1 148 ? 2.674 -9.032 10.291 1.00 98.06 148 SER A O 1
ATOM 1175 N N . GLU A 1 149 ? 2.848 -7.164 11.522 1.00 98.25 149 GLU A N 1
ATOM 1176 C CA . GLU A 1 149 ? 1.720 -7.499 12.403 1.00 98.25 149 GLU A CA 1
ATOM 1177 C C . GLU A 1 149 ? 0.382 -7.374 11.666 1.00 98.25 149 GLU A C 1
ATOM 1179 O O . GLU A 1 149 ? -0.484 -8.229 11.824 1.00 98.25 149 GLU A O 1
ATOM 1184 N N . GLY A 1 150 ? 0.239 -6.374 10.790 1.00 97.75 150 GLY A N 1
ATOM 1185 C CA . GLY A 1 150 ? -0.933 -6.253 9.920 1.00 97.75 150 GLY A CA 1
ATOM 1186 C C . GLY A 1 150 ? -1.058 -7.420 8.935 1.00 97.75 150 GLY A C 1
ATOM 1187 O O . GLY A 1 150 ? -2.131 -7.996 8.788 1.00 97.75 150 GLY A O 1
ATOM 1188 N N . LEU A 1 151 ? 0.054 -7.836 8.322 1.00 97.75 151 LEU A N 1
ATOM 1189 C CA . LEU A 1 151 ? 0.094 -8.966 7.385 1.00 97.75 151 LEU A CA 1
ATOM 1190 C C . LEU A 1 151 ? -0.363 -10.291 8.005 1.00 97.75 151 LEU A C 1
ATOM 1192 O O . LEU A 1 151 ? -0.922 -11.123 7.304 1.00 97.75 151 LEU A O 1
ATOM 1196 N N . ARG A 1 152 ? -0.142 -10.500 9.307 1.00 97.81 152 ARG A N 1
ATOM 1197 C CA . ARG A 1 152 ? -0.518 -11.750 9.993 1.00 97.81 152 ARG A CA 1
ATOM 1198 C C . ARG A 1 152 ? -2.021 -11.979 10.077 1.00 97.81 152 ARG A C 1
ATOM 1200 O O . ARG A 1 152 ? -2.439 -13.124 10.212 1.00 97.81 152 ARG A O 1
ATOM 1207 N N . ILE A 1 153 ? -2.808 -10.908 10.050 1.00 97.44 153 ILE A N 1
ATOM 1208 C CA . ILE A 1 153 ? -4.271 -10.976 10.142 1.00 97.44 153 ILE A CA 1
ATOM 1209 C C . ILE A 1 153 ? -4.962 -10.708 8.804 1.00 97.44 153 ILE A C 1
ATOM 1211 O O . ILE A 1 153 ? -6.180 -10.843 8.718 1.00 97.44 153 ILE A O 1
ATOM 1215 N N . ALA A 1 154 ? -4.192 -10.306 7.794 1.00 98.00 154 ALA A N 1
ATOM 1216 C CA . ALA A 1 154 ? -4.687 -9.975 6.474 1.00 98.00 154 ALA A CA 1
ATOM 1217 C C . ALA A 1 154 ? -5.215 -11.227 5.754 1.00 98.00 154 ALA A C 1
ATOM 1219 O O . ALA A 1 154 ? -4.599 -12.293 5.794 1.00 98.00 154 ALA A O 1
ATOM 1220 N N . LYS A 1 155 ? -6.370 -11.086 5.108 1.00 97.81 155 LYS A N 1
ATOM 1221 C CA . LYS A 1 155 ? -7.139 -12.153 4.452 1.00 97.81 155 LYS A CA 1
ATOM 1222 C C . LYS A 1 155 ? -7.217 -11.996 2.937 1.00 97.81 155 LYS A C 1
ATOM 1224 O O . LYS A 1 155 ? -7.712 -12.896 2.265 1.00 97.81 155 LYS A O 1
ATOM 1229 N N . GLY A 1 156 ? -6.787 -10.855 2.410 1.00 96.62 156 GLY A N 1
ATOM 1230 C CA . GLY A 1 156 ? -6.814 -10.558 0.989 1.00 96.62 156 GLY A CA 1
ATOM 1231 C C . GLY A 1 156 ? -5.830 -11.404 0.190 1.00 96.62 156 GLY A C 1
ATOM 1232 O O . GLY A 1 156 ? -4.772 -11.805 0.671 1.00 96.62 156 GLY A O 1
ATOM 1233 N N . GLU A 1 157 ? -6.181 -11.633 -1.069 1.00 95.69 157 GLU A N 1
ATOM 1234 C CA . GLU A 1 157 ? -5.322 -12.282 -2.060 1.00 95.69 157 GLU A CA 1
ATOM 1235 C C . GLU A 1 157 ? -4.230 -11.328 -2.563 1.00 95.69 157 GLU A C 1
ATOM 1237 O O . GLU A 1 157 ? -3.159 -11.761 -2.988 1.00 95.69 157 GLU A O 1
ATOM 1242 N N . ILE A 1 158 ? -4.499 -10.018 -2.509 1.00 95.62 158 ILE A N 1
ATOM 1243 C CA . ILE A 1 158 ? -3.577 -8.959 -2.923 1.00 95.62 158 ILE A CA 1
ATOM 1244 C C . ILE A 1 158 ? -3.362 -7.990 -1.760 1.00 95.62 158 ILE A C 1
ATOM 1246 O O . ILE A 1 158 ? -4.309 -7.452 -1.185 1.00 95.62 158 ILE A O 1
ATOM 1250 N N . PHE A 1 159 ? -2.094 -7.726 -1.450 1.00 97.06 159 PHE A N 1
ATOM 1251 C CA . PHE A 1 159 ? -1.696 -6.775 -0.415 1.00 97.06 159 PHE A CA 1
ATOM 1252 C C . PHE A 1 159 ? -1.380 -5.414 -1.029 1.00 97.06 159 PHE A C 1
ATOM 1254 O O . PHE A 1 159 ? -0.555 -5.303 -1.939 1.00 97.06 159 PHE A O 1
ATOM 1261 N N . VAL A 1 160 ? -2.008 -4.370 -0.498 1.00 95.62 160 VAL A N 1
ATOM 1262 C CA . VAL A 1 160 ? -1.754 -2.979 -0.874 1.00 95.62 160 VAL A CA 1
ATOM 1263 C C . VAL A 1 160 ? -1.101 -2.283 0.309 1.00 95.62 160 VAL A C 1
ATOM 1265 O O . VAL A 1 160 ? -1.713 -2.136 1.362 1.00 95.62 160 VAL A O 1
ATOM 1268 N N .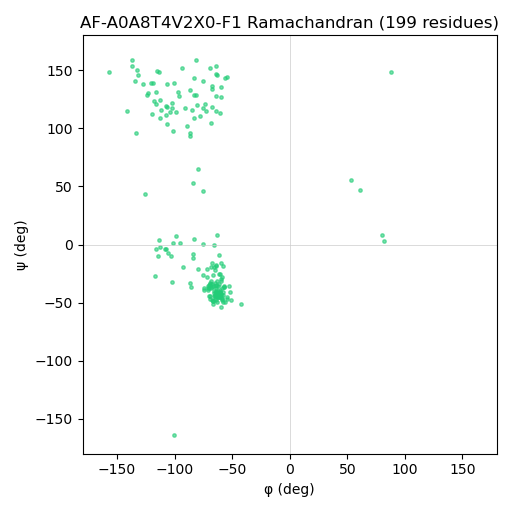 PHE A 1 161 ? 0.142 -1.843 0.140 1.00 95.31 161 PHE A N 1
ATOM 1269 C CA . PHE A 1 161 ? 0.860 -1.096 1.169 1.00 95.31 161 PHE A CA 1
ATOM 1270 C C . PHE A 1 161 ? 0.757 0.400 0.890 1.00 95.31 161 PHE A C 1
ATOM 1272 O O . PHE A 1 161 ? 1.020 0.840 -0.230 1.00 95.31 161 PHE A O 1
ATOM 1279 N N . THR A 1 162 ? 0.398 1.178 1.907 1.00 92.19 162 THR A N 1
ATOM 1280 C CA . THR A 1 162 ? 0.402 2.642 1.835 1.00 92.19 162 THR A CA 1
ATOM 1281 C C . THR A 1 162 ? 0.989 3.248 3.105 1.00 92.19 162 THR A C 1
ATOM 1283 O O . THR A 1 162 ? 1.054 2.593 4.150 1.00 92.19 162 THR A O 1
ATOM 1286 N N . ASP A 1 163 ? 1.446 4.489 2.994 1.00 92.38 163 ASP A N 1
ATOM 1287 C CA . ASP A 1 163 ? 2.006 5.245 4.107 1.00 92.38 163 ASP A CA 1
ATOM 1288 C C . ASP A 1 163 ? 0.911 6.098 4.754 1.00 92.38 163 ASP A C 1
ATOM 1290 O O . ASP A 1 163 ? -0.058 6.481 4.099 1.00 92.38 163 ASP A O 1
ATOM 1294 N N . SER A 1 164 ? 1.043 6.381 6.052 1.00 92.19 164 SER A N 1
ATOM 1295 C CA . SER A 1 164 ? 0.024 7.116 6.816 1.00 92.19 164 SER A CA 1
ATOM 1296 C C . SER A 1 164 ? -0.185 8.561 6.349 1.00 92.19 164 SER A C 1
ATOM 1298 O O . SER A 1 164 ? -1.234 9.144 6.621 1.00 92.19 164 SER A O 1
ATOM 1300 N N . ASP A 1 165 ? 0.781 9.100 5.605 1.00 91.44 165 ASP A N 1
ATOM 1301 C CA . ASP A 1 165 ? 0.795 10.444 5.038 1.00 91.44 165 ASP A CA 1
ATOM 1302 C C . ASP A 1 165 ? 0.362 10.484 3.557 1.00 91.44 165 ASP A C 1
ATOM 1304 O O . ASP A 1 165 ? 0.422 11.534 2.910 1.00 91.44 165 ASP A O 1
ATOM 1308 N N . CYS A 1 166 ? -0.111 9.360 3.008 1.00 91.38 166 CYS A N 1
ATOM 1309 C CA . CYS A 1 166 ? -0.540 9.250 1.617 1.00 91.38 166 CYS A CA 1
ATOM 1310 C C . CYS A 1 166 ? -2.064 9.326 1.461 1.00 91.38 166 CYS A C 1
ATOM 1312 O O . CYS A 1 166 ? -2.823 8.695 2.192 1.00 91.38 166 CYS A O 1
ATOM 1314 N N . VAL A 1 167 ? -2.516 10.048 0.432 1.00 92.31 167 VAL A N 1
ATOM 1315 C CA . VAL A 1 167 ? -3.915 10.058 -0.023 1.00 92.31 167 VAL A CA 1
ATOM 1316 C C . VAL A 1 167 ? -3.997 9.269 -1.323 1.00 92.31 167 VAL A C 1
ATOM 1318 O O . VAL A 1 167 ? -3.364 9.628 -2.317 1.00 92.31 167 VAL A O 1
ATOM 1321 N N . VAL A 1 168 ? -4.769 8.187 -1.316 1.00 92.06 168 VAL A N 1
ATOM 1322 C CA . VAL A 1 168 ? -4.940 7.309 -2.475 1.00 92.06 168 VAL A CA 1
ATOM 1323 C C . VAL A 1 168 ? -6.005 7.898 -3.401 1.00 92.06 168 VAL A C 1
ATOM 1325 O O . VAL A 1 168 ? -7.096 8.253 -2.959 1.00 92.06 168 VAL A O 1
ATOM 1328 N N . ALA A 1 169 ? -5.692 8.033 -4.694 1.00 92.50 169 ALA A N 1
ATOM 1329 C CA . ALA A 1 169 ? -6.679 8.461 -5.686 1.00 92.50 169 ALA A CA 1
ATOM 1330 C C . ALA A 1 169 ? -7.805 7.422 -5.795 1.00 92.50 169 ALA A C 1
ATOM 1332 O O . ALA A 1 169 ? -7.554 6.223 -5.660 1.00 92.50 169 ALA A O 1
ATOM 1333 N N . SER A 1 170 ? -9.035 7.870 -6.058 1.00 92.56 170 SER A N 1
ATOM 1334 C CA . SER A 1 170 ? -10.218 7.005 -5.981 1.00 92.56 170 SER A CA 1
ATOM 1335 C C . SER A 1 170 ? -10.116 5.769 -6.879 1.00 92.56 170 SER A C 1
ATOM 1337 O O . SER A 1 170 ? -10.549 4.703 -6.460 1.00 92.56 170 SER A O 1
ATOM 1339 N N . ASP A 1 171 ? -9.505 5.908 -8.060 1.00 91.19 171 ASP A N 1
ATOM 1340 C CA . ASP A 1 171 ? -9.312 4.869 -9.080 1.00 91.19 171 ASP A CA 1
ATOM 1341 C C . ASP A 1 171 ? -7.950 4.152 -8.998 1.00 91.19 171 ASP A C 1
ATOM 1343 O O . ASP A 1 171 ? -7.627 3.304 -9.828 1.00 91.19 171 ASP A O 1
ATOM 1347 N N . ALA A 1 172 ? -7.093 4.490 -8.030 1.00 91.25 172 ALA A N 1
ATOM 1348 C CA . ALA A 1 172 ? -5.741 3.938 -7.985 1.00 91.25 172 ALA A CA 1
ATOM 1349 C C . ALA A 1 172 ? -5.748 2.426 -7.730 1.00 91.25 172 ALA A C 1
ATOM 1351 O O . ALA A 1 172 ? -5.027 1.682 -8.395 1.00 91.25 172 ALA A O 1
ATOM 1352 N N . ILE A 1 173 ? -6.567 1.975 -6.776 1.00 92.56 173 ILE A N 1
ATOM 1353 C CA . ILE A 1 173 ? -6.651 0.563 -6.404 1.00 92.56 173 ILE A CA 1
ATOM 1354 C C . ILE A 1 173 ? -7.242 -0.246 -7.559 1.00 92.56 173 ILE A C 1
ATOM 1356 O O . ILE A 1 173 ? -6.610 -1.214 -7.975 1.00 92.56 173 ILE A O 1
ATOM 1360 N N . SER A 1 174 ? -8.384 0.154 -8.130 1.00 90.69 174 SER A N 1
ATOM 1361 C CA . SER A 1 174 ? -8.998 -0.574 -9.250 1.00 90.69 174 SER A CA 1
ATOM 1362 C C . SER A 1 174 ? -8.028 -0.765 -10.415 1.00 90.69 174 SER A C 1
ATOM 1364 O O . SER A 1 174 ? -7.848 -1.890 -10.881 1.00 90.69 174 SER A O 1
ATOM 1366 N N . ARG A 1 175 ? -7.299 0.288 -10.803 1.00 87.81 175 ARG A N 1
ATOM 1367 C CA . ARG A 1 175 ? -6.296 0.233 -11.881 1.00 87.81 175 ARG A CA 1
ATOM 1368 C C . ARG A 1 175 ? -5.123 -0.693 -11.570 1.00 87.81 175 ARG A C 1
ATOM 1370 O O . ARG A 1 175 ? -4.587 -1.327 -12.477 1.00 87.81 175 ARG A O 1
ATOM 1377 N N . ILE A 1 176 ? -4.702 -0.768 -10.307 1.00 89.31 176 ILE A N 1
ATOM 1378 C CA . ILE A 1 176 ? -3.667 -1.715 -9.873 1.00 89.31 176 ILE A CA 1
ATOM 1379 C C . ILE A 1 176 ? -4.192 -3.149 -9.980 1.00 89.31 176 ILE A C 1
ATOM 1381 O O . ILE A 1 176 ? -3.511 -4.005 -10.544 1.00 89.31 176 ILE A O 1
ATOM 1385 N N . ILE A 1 177 ? -5.403 -3.410 -9.481 1.00 90.06 177 ILE A N 1
ATOM 1386 C CA . ILE A 1 177 ? -5.994 -4.752 -9.493 1.00 90.06 177 ILE A CA 1
ATOM 1387 C C . ILE A 1 177 ? -6.230 -5.241 -10.922 1.00 90.06 177 ILE A C 1
ATOM 1389 O O . ILE A 1 177 ? -5.899 -6.384 -11.226 1.00 90.06 177 ILE A O 1
ATOM 1393 N N . GLU A 1 178 ? -6.683 -4.380 -11.835 1.00 87.81 178 GLU A N 1
ATOM 1394 C CA . GLU A 1 178 ? -6.851 -4.726 -13.253 1.00 87.81 178 GLU A CA 1
ATOM 1395 C C . GLU A 1 178 ? -5.579 -5.323 -13.881 1.00 87.81 178 GLU A C 1
ATOM 1397 O O . GLU A 1 178 ? -5.672 -6.261 -14.671 1.00 87.81 178 GLU A O 1
ATOM 1402 N N . ILE A 1 179 ? -4.384 -4.858 -13.492 1.00 87.25 179 ILE A N 1
ATOM 1403 C CA . ILE A 1 179 ? -3.110 -5.418 -13.981 1.00 87.25 179 ILE A CA 1
ATOM 1404 C C . ILE A 1 179 ? -2.945 -6.871 -13.547 1.00 87.25 179 ILE A C 1
ATOM 1406 O O . ILE A 1 179 ? -2.604 -7.719 -14.374 1.00 87.25 179 ILE A O 1
ATOM 1410 N N . PHE A 1 180 ? -3.186 -7.153 -12.267 1.00 88.31 180 PHE A N 1
ATOM 1411 C CA . PHE A 1 180 ? -3.084 -8.504 -11.720 1.00 88.31 180 PHE A CA 1
ATOM 1412 C C . PHE A 1 180 ? -4.111 -9.449 -12.353 1.00 88.31 180 PHE A C 1
ATOM 1414 O O . PHE A 1 180 ? -3.797 -10.610 -12.618 1.00 88.31 180 PHE A O 1
ATOM 1421 N N . MET A 1 181 ? -5.309 -8.943 -12.665 1.00 86.44 181 MET A N 1
ATOM 1422 C CA . MET A 1 181 ? -6.350 -9.731 -13.331 1.00 86.44 181 MET A CA 1
ATOM 1423 C C . MET A 1 181 ? -6.003 -10.042 -14.794 1.00 86.44 181 MET A C 1
ATOM 1425 O O . MET A 1 181 ? -6.278 -11.143 -15.268 1.00 86.44 181 MET A O 1
ATOM 1429 N N . ILE A 1 182 ? -5.384 -9.097 -15.512 1.00 84.19 182 ILE A N 1
ATOM 1430 C CA . ILE A 1 182 ? -5.000 -9.264 -16.924 1.00 84.19 182 ILE A CA 1
ATOM 1431 C C . ILE A 1 182 ? -3.776 -10.174 -17.075 1.00 84.19 182 ILE A C 1
ATOM 1433 O O . ILE A 1 182 ? -3.699 -10.957 -18.025 1.00 84.19 182 ILE A O 1
ATOM 1437 N N . ASP A 1 183 ? -2.793 -10.063 -16.181 1.00 84.00 183 ASP A N 1
ATOM 1438 C CA . ASP A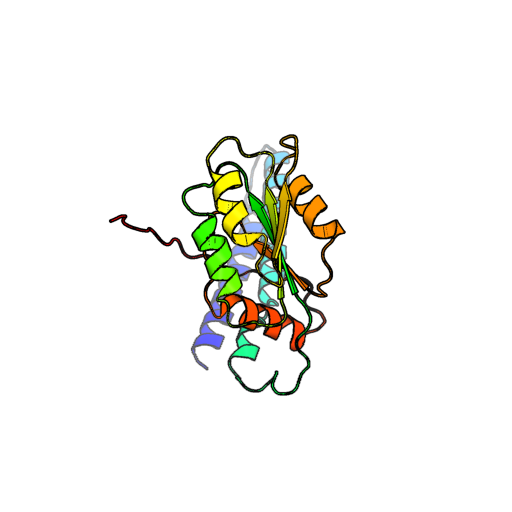 1 183 ? -1.545 -10.817 -16.269 1.00 84.00 183 ASP A CA 1
ATOM 1439 C C . ASP A 1 183 ? -1.162 -11.433 -14.921 1.00 84.00 183 ASP A C 1
ATOM 1441 O O . ASP A 1 183 ? -0.477 -10.827 -14.096 1.00 84.00 183 ASP A O 1
ATOM 1445 N N . LYS A 1 184 ? -1.531 -12.708 -14.749 1.00 84.19 184 LYS A N 1
ATOM 1446 C CA . LYS A 1 184 ? -1.216 -13.510 -13.556 1.00 84.19 184 LYS A CA 1
ATOM 1447 C C . LYS A 1 184 ? 0.289 -13.700 -13.306 1.00 84.19 184 LYS A C 1
ATOM 1449 O O . LYS A 1 184 ? 0.659 -14.245 -12.272 1.00 84.19 184 LYS A O 1
ATOM 1454 N N . LYS A 1 185 ? 1.171 -13.307 -14.239 1.00 87.62 185 LYS A N 1
ATOM 1455 C CA . LYS A 1 185 ? 2.632 -13.334 -14.036 1.00 87.62 185 LYS A CA 1
ATOM 1456 C C . LYS A 1 185 ? 3.150 -12.092 -13.312 1.00 87.62 185 LYS A C 1
ATOM 1458 O O . LYS A 1 185 ? 4.317 -12.067 -12.921 1.00 87.62 185 LYS A O 1
ATOM 1463 N N . VAL A 1 186 ? 2.329 -11.053 -13.164 1.00 87.25 186 VAL A N 1
ATOM 1464 C CA . VAL A 1 186 ? 2.712 -9.835 -12.450 1.00 87.25 186 VAL A CA 1
ATOM 1465 C C . VAL A 1 186 ? 2.703 -10.113 -10.950 1.00 87.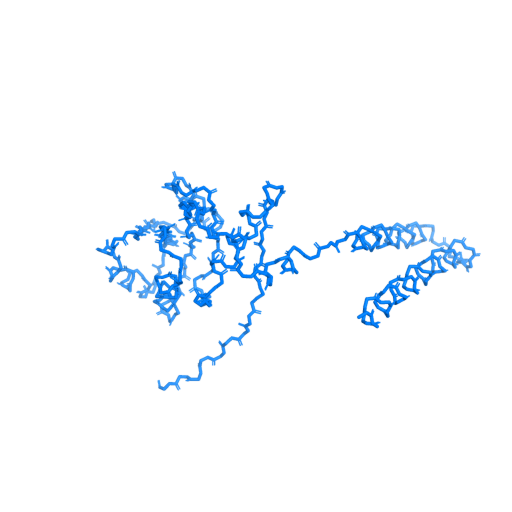25 186 VAL A C 1
ATOM 1467 O O . VAL A 1 186 ? 1.666 -10.418 -10.375 1.00 87.25 186 VAL A O 1
ATOM 1470 N N . GLY A 1 187 ? 3.872 -9.999 -10.316 1.00 89.19 187 GLY A N 1
ATOM 1471 C CA . GLY A 1 187 ? 4.020 -10.194 -8.869 1.00 89.19 187 GLY A CA 1
ATOM 1472 C C . GLY A 1 187 ? 3.901 -8.914 -8.037 1.00 89.19 187 GLY A C 1
ATOM 1473 O O . GLY A 1 187 ? 3.666 -8.991 -6.838 1.00 89.19 187 GLY A O 1
ATOM 1474 N N . ALA A 1 188 ? 4.077 -7.737 -8.646 1.00 90.94 188 ALA A N 1
ATOM 1475 C CA . ALA A 1 188 ? 3.978 -6.451 -7.960 1.00 90.94 188 ALA A CA 1
ATOM 1476 C C . ALA A 1 188 ? 3.670 -5.316 -8.943 1.00 90.94 188 ALA A C 1
ATOM 1478 O O . ALA A 1 188 ? 4.122 -5.329 -10.091 1.00 90.94 188 ALA A O 1
ATOM 1479 N N . VAL A 1 189 ? 2.952 -4.306 -8.457 1.00 88.88 189 VAL A N 1
ATOM 1480 C CA . VAL A 1 189 ? 2.627 -3.070 -9.174 1.00 88.88 189 VAL A CA 1
ATOM 1481 C C . VAL A 1 189 ? 2.870 -1.901 -8.226 1.00 88.88 189 VAL A C 1
ATOM 1483 O O . VAL A 1 189 ? 2.572 -1.995 -7.039 1.00 88.88 189 VAL A O 1
ATOM 1486 N N . SER A 1 190 ? 3.409 -0.802 -8.749 1.00 87.06 190 SER A N 1
ATOM 1487 C CA . SER A 1 190 ? 3.563 0.447 -8.004 1.00 87.06 190 SER A CA 1
ATOM 1488 C C . SER A 1 190 ? 2.797 1.567 -8.699 1.00 87.06 190 SER A C 1
ATOM 1490 O O . SER A 1 190 ? 2.811 1.661 -9.929 1.00 87.06 190 SER A O 1
ATOM 1492 N N . GLY A 1 191 ? 2.131 2.408 -7.910 1.00 80.62 191 GLY A N 1
ATOM 1493 C CA . GLY A 1 191 ? 1.483 3.623 -8.391 1.00 80.62 191 GLY A CA 1
ATOM 1494 C C . GLY A 1 191 ? 2.475 4.775 -8.557 1.00 80.62 191 GLY A C 1
ATOM 1495 O O . GLY A 1 191 ? 3.544 4.798 -7.946 1.00 80.62 191 GLY A O 1
ATOM 1496 N N . LEU A 1 192 ? 2.108 5.764 -9.372 1.00 78.62 192 LEU A N 1
ATOM 1497 C CA . LEU A 1 192 ? 2.824 7.036 -9.430 1.00 78.62 192 LEU A CA 1
ATOM 1498 C C . LEU A 1 192 ? 2.293 7.955 -8.324 1.00 78.62 192 LEU A C 1
ATOM 1500 O O . LEU A 1 192 ? 1.132 8.356 -8.366 1.00 78.62 192 LEU A O 1
ATOM 1504 N N . GLY A 1 193 ? 3.142 8.303 -7.359 1.00 77.19 193 GLY A N 1
ATOM 1505 C CA . GLY A 1 193 ? 2.824 9.321 -6.359 1.00 77.19 193 GLY A CA 1
ATOM 1506 C C . GLY A 1 193 ? 2.917 10.730 -6.946 1.00 77.19 193 GLY A C 1
ATOM 1507 O O . GLY A 1 193 ? 3.829 11.028 -7.719 1.00 77.19 193 GLY A O 1
ATOM 1508 N N . GLN A 1 194 ? 1.989 11.606 -6.564 1.00 78.31 194 GLN A N 1
ATOM 1509 C CA . GLN A 1 194 ? 2.069 13.043 -6.826 1.00 78.31 194 GLN A CA 1
ATOM 1510 C C . GLN A 1 194 ? 2.102 13.786 -5.494 1.00 78.31 194 GLN A C 1
ATOM 1512 O O . GLN A 1 194 ? 1.378 13.431 -4.565 1.00 78.31 194 GLN A O 1
ATOM 1517 N N . LEU A 1 195 ? 2.942 14.818 -5.398 1.00 75.06 195 LEU A N 1
ATOM 1518 C CA . LEU A 1 195 ? 2.979 15.671 -4.217 1.00 75.06 195 LEU A CA 1
ATOM 1519 C C . LEU A 1 195 ? 1.723 16.546 -4.208 1.00 75.06 195 LEU A C 1
ATOM 1521 O O . LEU A 1 195 ? 1.556 17.405 -5.073 1.00 75.06 195 LEU A O 1
ATOM 1525 N N . VAL A 1 196 ? 0.860 16.343 -3.218 1.00 74.81 196 VAL A N 1
ATOM 1526 C CA . VAL A 1 196 ? -0.313 17.189 -3.002 1.00 74.81 196 VAL A CA 1
ATOM 1527 C C . VAL A 1 196 ? -0.063 18.043 -1.767 1.00 74.81 196 VAL A C 1
ATOM 1529 O O . VAL A 1 196 ? 0.007 17.536 -0.650 1.00 74.81 196 VAL A O 1
ATOM 1532 N N . VAL A 1 197 ? 0.091 19.352 -1.970 1.00 74.69 197 VAL A N 1
ATOM 1533 C CA . VAL A 1 197 ? 0.231 20.316 -0.873 1.00 74.69 197 VAL A CA 1
ATOM 1534 C C . VAL A 1 197 ? -1.151 20.824 -0.504 1.00 74.69 197 VAL A C 1
ATOM 1536 O O . VAL A 1 197 ? -1.826 21.472 -1.303 1.00 74.69 197 VAL A O 1
ATOM 1539 N N . PHE A 1 198 ? -1.568 20.549 0.724 1.00 70.50 198 PHE A N 1
ATOM 1540 C CA . PHE A 1 198 ? -2.797 21.106 1.263 1.00 70.50 198 PHE A CA 1
ATOM 1541 C C . PHE A 1 198 ? -2.479 22.441 1.923 1.00 70.50 198 PHE A C 1
ATOM 1543 O O . PHE A 1 198 ? -1.931 22.488 3.022 1.00 70.50 198 PHE A O 1
ATOM 1550 N N . LEU A 1 199 ? -2.800 23.529 1.225 1.00 62.16 199 LEU A N 1
ATOM 1551 C CA . LEU A 1 199 ? -2.820 24.858 1.823 1.00 62.16 199 LEU A CA 1
ATOM 1552 C C . LEU A 1 199 ? -3.987 24.874 2.817 1.00 62.16 199 LEU A C 1
ATOM 1554 O O . LEU A 1 199 ? -5.148 24.836 2.411 1.00 62.16 199 LEU A O 1
ATOM 1558 N N . GLY A 1 200 ? -3.668 24.800 4.109 1.00 57.59 200 GLY A N 1
ATOM 1559 C CA . GLY A 1 200 ? -4.663 24.791 5.178 1.00 57.59 200 GLY A CA 1
ATOM 1560 C C . GLY A 1 200 ? -5.581 26.014 5.106 1.00 57.59 200 GLY A C 1
ATOM 1561 O O . GLY A 1 200 ? -5.137 27.107 4.753 1.00 57.59 200 GLY A O 1
ATOM 1562 N N . ARG A 1 201 ? -6.857 25.800 5.434 1.00 40.25 201 ARG A N 1
ATOM 1563 C CA . ARG A 1 201 ? -7.725 26.850 5.973 1.00 40.25 201 ARG A CA 1
ATOM 1564 C C . ARG A 1 201 ? -7.557 26.888 7.482 1.00 40.25 201 ARG A C 1
ATOM 1566 O O . ARG A 1 201 ? -7.420 25.785 8.057 1.00 40.25 201 ARG A O 1
#

Solvent-accessible surface area (backbone atoms only — not comparable to full-atom values): 11917 Å² total; per-residue (Å²): 115,71,68,64,54,54,54,51,52,53,52,50,52,54,54,51,54,52,51,51,51,51,51,45,56,73,74,67,60,90,60,91,50,63,67,61,52,54,50,54,49,52,54,51,50,52,52,48,51,54,52,58,55,54,70,71,62,70,69,70,70,69,66,57,76,55,87,64,85,64,74,92,59,87,74,68,43,26,24,38,36,28,34,40,62,62,41,61,89,37,36,67,54,20,53,51,23,58,70,63,24,79,51,77,57,50,34,38,31,40,20,34,36,40,45,87,54,59,30,63,61,60,51,58,78,44,64,82,43,88,53,42,46,77,45,76,40,93,55,69,72,51,62,72,53,31,40,51,60,40,56,74,75,54,80,36,84,43,82,43,79,52,56,38,83,42,70,54,57,45,61,51,60,48,59,52,50,50,49,45,73,75,36,80,84,59,88,78,85,83,83,88,86,74,92,79,83,80,81,79,132

pLDDT: mean 86.61, std 11.87, range [40.25, 98.31]

Mean predicted aligned error: 9.01 Å

Nearest PDB structures (foldseek):
  6p61-assembly3_C  TM=9.243E-01  e=1.055E-08  Leptospira borgpetersenii serovar Hardjo-bovis str. JB197
  5hea-assembly1_A  TM=9.600E-01  e=2.900E-08  Streptococcus parasanguinis FW213
  6p61-assembly2_B  TM=9.256E-01  e=1.447E-08  Leptospira borgpetersenii serovar Hardjo-bovis str. JB197
  3bcv-assembly1_B  TM=9.267E-01  e=7.484E-08  Bacteroides fragilis NCTC 9343
  2z86-assembly1_A  TM=9.554E-01  e=3.768E-06  Escherichia coli

Radius of gyration: 23.46 Å; Cα contacts (8 Å, |Δi|>4): 235; chains: 1; bounding box: 66×40×58 Å

Sequence (201 aa):
MKFKLASHLLKILILVSLVVIIVGKAFFTNSPNMFLLIYGITVTSVIFLTFSISLRYKDPSIKIREKDLTRGIEKPLISCILAVKNDEKIIARCIDSLINSDYENKEIIVVNDASTDKTKEILKNYNNLHGITIINLNKNIGKKRAISEGLRIAKGEIFVFTDSDCVVASDAISRIIEIFMIDKKVGAVSGLGQLVVFLGR